Protein AF-A0A924QKC1-F1 (afdb_monomer)

Solvent-accessible surface area (backbone atoms only — not comparable to full-atom values): 11406 Å² total; per-residue (Å²): 112,52,72,45,87,41,96,52,79,67,47,74,51,68,36,92,91,35,61,33,43,39,40,49,48,22,41,31,40,40,60,31,36,26,63,25,69,42,59,54,85,70,61,77,75,64,56,61,75,56,59,64,67,58,41,51,46,31,37,37,25,34,34,21,67,66,27,58,78,73,46,33,54,70,77,45,49,61,44,62,57,99,84,44,61,44,74,49,61,94,46,68,68,47,54,73,57,37,54,79,70,39,49,47,31,34,39,37,25,43,78,49,68,71,58,42,53,54,61,67,66,62,49,64,52,20,27,34,36,43,32,32,24,33,21,26,39,33,34,63,67,86,46,84,42,78,44,70,43,36,89,61,76,79,56,75,67,98,67,42,32,37,17,30,45,51,78,46,78,44,76,79,40,74,42,82,58,63,68,56,54,51,49,51,52,51,51,52,51,52,51,49,53,52,52,48,60,73,71,49,81,84,75,79,83,128

Foldseek 3Di:
DDKAFDDDQWDWDDAPNFIKIKAFTIWDKDWFFFAEKDAPVPDPDPVCVVAVDRFQGIKTKGFDDQCVVVVLCVQKHWYDDPQDIDIDHPDPVSVVSDDPLRIAIEREGERDVVVSVVSNPADHGFTKMWTATQIWMWTPPRHTDTDHADPDSPDDDDRRHGYGHTPDMDRPDHHDCVVVVVVVVVVVVVVVVVVCVVVDDDPDDD

Structure (mmCIF, N/CA/C/O backbone):
data_AF-A0A924QKC1-F1
#
_entry.id   AF-A0A924QKC1-F1
#
loop_
_atom_site.group_PDB
_atom_site.id
_atom_site.type_symbol
_atom_site.label_atom_id
_atom_site.label_alt_id
_atom_site.label_comp_id
_atom_site.label_asym_id
_atom_site.label_entity_id
_atom_site.label_seq_id
_atom_site.pdbx_PDB_ins_code
_atom_site.Cartn_x
_atom_site.Cartn_y
_atom_site.Cartn_z
_atom_site.occupancy
_atom_site.B_iso_or_equiv
_atom_site.auth_seq_id
_atom_site.auth_comp_id
_atom_site.auth_asym_id
_atom_site.auth_atom_id
_atom_site.pdbx_PDB_model_num
ATOM 1 N N . PRO A 1 1 ? -7.595 7.674 -5.909 1.00 86.88 1 PRO A N 1
ATOM 2 C CA . PRO A 1 1 ? -8.188 7.081 -4.690 1.00 86.88 1 PRO A CA 1
ATOM 3 C C . PRO A 1 1 ? -9.407 7.903 -4.291 1.00 86.88 1 PRO A C 1
ATOM 5 O O . PRO A 1 1 ? -9.361 9.128 -4.391 1.00 86.88 1 PRO A O 1
ATOM 8 N N . VAL A 1 2 ? -10.483 7.236 -3.898 1.00 90.25 2 VAL A N 1
ATOM 9 C CA . VAL A 1 2 ? -11.698 7.865 -3.387 1.00 90.25 2 VAL A CA 1
ATOM 10 C C . VAL A 1 2 ? -11.682 7.733 -1.872 1.00 90.25 2 VAL A C 1
ATOM 12 O O . VAL A 1 2 ? -11.474 6.643 -1.343 1.00 90.25 2 VAL A O 1
ATOM 15 N N . GLN A 1 3 ? -11.884 8.852 -1.185 1.00 90.94 3 GLN A N 1
ATOM 16 C CA . GLN A 1 3 ? -11.935 8.910 0.267 1.00 90.94 3 GLN A CA 1
ATOM 17 C C . GLN A 1 3 ? -13.150 9.731 0.680 1.00 90.94 3 GLN A C 1
ATOM 19 O O . GLN A 1 3 ? -13.315 10.860 0.219 1.00 90.94 3 GLN A O 1
ATOM 24 N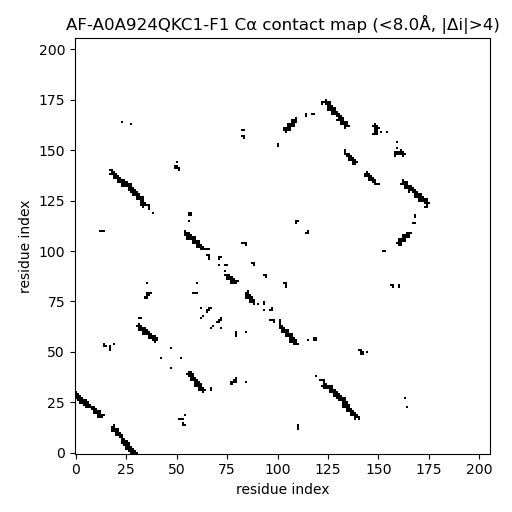 N . GLN A 1 4 ? -14.001 9.172 1.536 1.00 92.75 4 GLN A N 1
ATOM 25 C CA . GLN A 1 4 ? -15.186 9.867 2.045 1.00 92.75 4 GLN A CA 1
ATOM 26 C C . GLN A 1 4 ? -15.253 9.733 3.565 1.00 92.75 4 GLN A C 1
ATOM 28 O O . GLN A 1 4 ? -15.027 8.622 4.059 1.00 92.75 4 GLN A O 1
ATOM 33 N N . PRO A 1 5 ? -15.553 10.819 4.305 1.00 93.06 5 PRO A N 1
ATOM 34 C CA . PRO A 1 5 ? -15.696 10.767 5.755 1.00 93.06 5 PRO A CA 1
ATOM 35 C C . PRO A 1 5 ? -16.642 9.651 6.178 1.00 93.06 5 PRO A C 1
ATOM 37 O O . PRO A 1 5 ? -17.694 9.448 5.571 1.00 93.06 5 PRO A O 1
ATOM 40 N N . LEU A 1 6 ? -16.251 8.921 7.214 1.00 90.94 6 LEU A N 1
ATOM 41 C CA . LEU A 1 6 ? -16.988 7.775 7.714 1.00 90.94 6 LEU A CA 1
ATOM 42 C C . LEU A 1 6 ? -17.231 7.947 9.211 1.00 90.94 6 LEU A C 1
ATOM 44 O O . LEU A 1 6 ? -16.302 8.183 9.974 1.00 90.94 6 LEU A O 1
ATOM 48 N N . GLN A 1 7 ? -18.485 7.799 9.634 1.00 87.88 7 GLN A N 1
ATOM 49 C CA . GLN A 1 7 ? -18.856 7.782 11.048 1.00 87.88 7 GLN A CA 1
ATOM 50 C C . GLN A 1 7 ? -19.077 6.339 11.495 1.00 87.88 7 GLN A C 1
ATOM 52 O O . GLN A 1 7 ? -20.205 5.859 11.573 1.00 87.88 7 GLN A O 1
ATOM 57 N N . VAL A 1 8 ? -17.977 5.633 11.746 1.00 91.25 8 VAL A N 1
ATOM 58 C CA . VAL A 1 8 ? -17.988 4.289 12.332 1.00 91.25 8 VAL A CA 1
ATOM 59 C C . VAL A 1 8 ? -17.298 4.372 13.692 1.00 91.25 8 VAL A C 1
ATOM 61 O O . VAL A 1 8 ? -16.208 4.940 13.772 1.00 91.25 8 VAL A O 1
ATOM 64 N N . PRO A 1 9 ? -17.918 3.863 14.772 1.00 93.62 9 PRO A N 1
ATOM 65 C CA . PRO A 1 9 ? -17.290 3.889 16.083 1.00 93.62 9 PRO A CA 1
ATOM 66 C C . PRO A 1 9 ? -16.018 3.028 16.091 1.00 93.62 9 PRO A C 1
ATOM 68 O O . PRO A 1 9 ? -15.952 2.029 15.366 1.00 93.62 9 PRO A O 1
ATOM 71 N N . PRO A 1 10 ? -15.027 3.364 16.936 1.00 96.38 10 PRO A N 1
ATOM 72 C CA . PRO A 1 10 ? -13.886 2.496 17.162 1.00 96.38 10 PRO A CA 1
ATOM 73 C C . PRO A 1 10 ? -14.316 1.080 17.543 1.00 96.38 10 PRO A C 1
ATOM 75 O O . PRO A 1 10 ? -15.271 0.889 18.302 1.00 96.38 10 PRO A O 1
ATOM 78 N N . PHE A 1 11 ? -13.584 0.087 17.053 1.00 96.62 11 PHE A N 1
ATOM 79 C CA . PHE A 1 11 ? -13.839 -1.321 17.346 1.00 96.62 11 PHE A CA 1
ATOM 80 C C . PHE A 1 11 ? -12.545 -2.042 17.715 1.00 96.62 11 PHE A C 1
ATOM 82 O O . PHE A 1 11 ? -11.447 -1.509 17.554 1.00 96.62 11 PHE A O 1
ATOM 89 N N . LYS A 1 12 ? -12.674 -3.255 18.252 1.00 96.19 12 LYS A N 1
ATOM 90 C CA . LYS A 1 12 ? -11.533 -4.089 18.630 1.00 96.19 12 LYS A CA 1
ATOM 91 C C . LYS A 1 12 ? -11.428 -5.308 17.729 1.00 96.19 12 LYS A C 1
ATOM 93 O O . LYS A 1 12 ? -12.447 -5.857 17.320 1.00 96.19 12 LYS A O 1
ATOM 98 N N . THR A 1 13 ? -10.202 -5.736 17.468 1.00 95.31 13 THR A N 1
ATOM 99 C CA . THR A 1 13 ? -9.897 -7.006 16.804 1.00 95.31 13 THR A CA 1
ATOM 100 C C . THR A 1 13 ? -8.673 -7.647 17.450 1.00 95.31 13 THR A C 1
ATOM 102 O O . THR A 1 13 ? -7.946 -6.974 18.179 1.00 95.31 13 THR A O 1
ATOM 105 N N . SER A 1 14 ? -8.455 -8.938 17.213 1.00 93.38 14 SER A N 1
ATOM 106 C CA . SER A 1 14 ? -7.346 -9.688 17.799 1.00 93.38 14 SER A CA 1
ATOM 107 C C . SER A 1 14 ? -6.618 -10.488 16.729 1.00 93.38 14 SER A C 1
ATOM 109 O O . SER A 1 14 ? -7.236 -11.261 15.994 1.00 93.38 14 SER A O 1
ATOM 111 N N . VAL A 1 15 ? -5.301 -10.307 16.632 1.00 90.50 15 VAL A N 1
ATOM 112 C CA . VAL A 1 15 ? -4.446 -11.002 15.660 1.00 90.50 15 VAL A CA 1
ATOM 113 C C . VAL A 1 15 ? -3.166 -11.434 16.358 1.00 90.50 15 VAL A C 1
ATOM 115 O O . VAL A 1 15 ? -2.555 -10.654 17.080 1.00 90.50 15 VAL A O 1
ATOM 118 N N . GLY A 1 16 ? -2.766 -12.697 16.186 1.00 86.44 16 GLY A N 1
ATOM 119 C CA . GLY A 1 16 ? -1.527 -13.209 16.786 1.00 86.44 16 GLY A CA 1
ATOM 120 C C . GLY A 1 16 ? -1.499 -13.168 18.323 1.00 86.44 16 GLY A C 1
ATOM 121 O O . GLY A 1 16 ? -0.422 -13.150 18.908 1.00 86.44 16 GLY A O 1
ATOM 122 N N . GLY A 1 17 ? -2.665 -13.135 18.982 1.00 87.06 17 GLY A N 1
ATOM 123 C CA . GLY A 1 17 ? -2.771 -12.993 20.440 1.00 87.06 17 GLY A CA 1
ATOM 124 C C . GLY A 1 17 ? -2.596 -11.557 20.951 1.00 87.06 17 GLY A C 1
ATOM 125 O O . GLY A 1 17 ? -2.412 -11.360 22.151 1.00 87.06 17 GLY A O 1
ATOM 126 N N . VAL A 1 18 ? -2.637 -10.561 20.062 1.00 89.25 18 VAL A N 1
ATOM 127 C CA . VAL A 1 18 ? -2.608 -9.135 20.400 1.00 89.25 18 VAL A CA 1
ATOM 128 C C . VAL A 1 18 ? -3.961 -8.513 20.096 1.00 89.25 18 VAL A C 1
ATOM 130 O O . VAL A 1 18 ? -4.465 -8.636 18.981 1.00 89.25 18 VAL A O 1
ATOM 133 N N . ASP A 1 19 ? -4.518 -7.810 21.080 1.00 93.19 19 ASP A N 1
ATOM 134 C CA . ASP A 1 19 ? -5.747 -7.042 20.916 1.00 93.19 19 ASP A CA 1
ATOM 135 C C . ASP A 1 19 ? -5.439 -5.621 20.440 1.00 93.19 19 ASP A C 1
ATOM 137 O O . ASP A 1 19 ? -4.703 -4.865 21.083 1.00 93.19 19 ASP A O 1
ATOM 141 N N . TYR A 1 20 ? -6.062 -5.245 19.331 1.00 94.44 20 TYR A N 1
ATOM 142 C CA . TYR A 1 20 ? -5.944 -3.940 18.703 1.00 94.44 20 TYR A CA 1
ATOM 143 C C . TYR A 1 20 ? -7.247 -3.163 18.852 1.00 94.44 20 TYR A C 1
ATOM 145 O O . TYR A 1 20 ? -8.340 -3.721 18.767 1.00 94.44 20 TYR A O 1
ATOM 153 N N . THR A 1 21 ? -7.134 -1.850 19.032 1.00 96.44 21 THR A N 1
ATOM 154 C CA . THR A 1 21 ? -8.249 -0.913 18.843 1.00 96.44 21 THR A CA 1
ATOM 155 C C . THR A 1 21 ? -8.065 -0.208 17.510 1.00 96.44 21 THR A C 1
ATOM 157 O O . THR A 1 21 ? -7.016 0.394 17.289 1.00 96.44 21 THR A O 1
ATOM 160 N N . ILE A 1 22 ? -9.079 -0.282 16.653 1.00 96.50 22 ILE A N 1
ATOM 161 C CA . ILE A 1 22 ? -9.134 0.356 15.338 1.00 96.50 22 ILE A CA 1
ATOM 162 C C . ILE A 1 22 ? -10.035 1.581 15.432 1.00 96.50 22 ILE A C 1
ATOM 164 O O . ILE A 1 22 ? -11.140 1.499 15.969 1.00 96.50 22 ILE A O 1
ATOM 168 N N . GLU A 1 23 ? -9.580 2.701 14.884 1.00 96.56 23 GLU A N 1
ATOM 169 C CA . GLU A 1 23 ? -10.304 3.970 14.833 1.00 96.56 23 GLU A CA 1
ATOM 170 C C . GLU A 1 23 ? -10.462 4.411 13.370 1.00 96.56 23 GLU A C 1
ATOM 172 O O . GLU A 1 23 ? -9.598 5.115 12.833 1.00 96.56 23 GLU A O 1
ATOM 177 N N . PRO A 1 24 ? -11.536 3.970 12.688 1.00 96.62 24 PRO A N 1
ATOM 178 C CA . PRO A 1 24 ? -11.814 4.375 11.317 1.00 96.62 24 PRO A CA 1
ATOM 179 C C . PRO A 1 24 ? -12.143 5.864 11.217 1.00 96.62 24 PRO A C 1
ATOM 181 O O . PRO A 1 24 ? -12.808 6.427 12.082 1.00 96.62 24 PRO A O 1
ATOM 184 N N . SER A 1 25 ? -11.733 6.487 10.115 1.00 95.12 25 SER A N 1
ATOM 185 C CA . SER A 1 25 ? -12.012 7.901 9.832 1.00 95.12 25 SER A CA 1
ATOM 186 C C . SER A 1 25 ? -12.702 8.122 8.486 1.00 95.12 25 SER A C 1
ATOM 188 O O . SER A 1 25 ? -13.541 9.011 8.352 1.00 95.12 25 SER A O 1
ATOM 190 N N . HIS A 1 26 ? -12.357 7.324 7.473 1.00 95.62 26 HIS A N 1
ATOM 191 C CA . HIS A 1 26 ? -12.872 7.475 6.116 1.00 95.62 26 HIS A CA 1
ATOM 192 C C . HIS A 1 26 ? -13.062 6.115 5.461 1.00 95.62 26 HIS A C 1
ATOM 194 O O . HIS A 1 26 ? -12.270 5.202 5.687 1.00 95.62 26 HIS A O 1
ATOM 200 N N . SER A 1 27 ? -14.064 5.999 4.593 1.00 95.88 27 SER A N 1
ATOM 201 C CA . SER A 1 27 ? -14.064 4.943 3.584 1.00 95.88 27 SER A CA 1
ATOM 202 C C . SER A 1 27 ? -12.947 5.221 2.584 1.00 95.88 27 SER A C 1
ATOM 204 O O . SER A 1 27 ? -12.637 6.383 2.302 1.00 95.88 27 SER A O 1
ATOM 206 N N . TYR A 1 28 ? -12.322 4.160 2.087 1.00 95.69 28 TYR A N 1
ATOM 207 C CA . TYR A 1 28 ? -11.170 4.265 1.211 1.00 95.69 28 TYR A CA 1
ATOM 208 C C . TYR A 1 28 ? -11.235 3.257 0.078 1.00 95.69 28 TYR A C 1
ATOM 210 O O . TYR A 1 28 ? -11.479 2.071 0.305 1.00 95.69 28 TYR A O 1
ATOM 218 N N . ASP A 1 29 ? -10.979 3.740 -1.132 1.00 95.94 29 ASP A N 1
ATOM 219 C CA . ASP A 1 29 ? -10.897 2.914 -2.325 1.00 95.94 29 ASP A CA 1
ATOM 220 C C . ASP A 1 29 ? -9.764 3.408 -3.236 1.00 95.94 29 ASP A C 1
ATOM 222 O O . ASP A 1 29 ? -9.773 4.547 -3.720 1.00 95.94 29 ASP A O 1
ATOM 226 N N . ILE A 1 30 ? -8.748 2.571 -3.441 1.00 95.12 30 ILE A N 1
ATOM 227 C CA . ILE A 1 30 ? -7.589 2.882 -4.281 1.00 95.12 30 ILE A CA 1
ATOM 228 C C . ILE A 1 30 ? -7.419 1.830 -5.368 1.00 95.12 30 ILE A C 1
ATOM 230 O O . ILE A 1 30 ? -7.384 0.634 -5.097 1.00 95.12 30 ILE A O 1
ATOM 234 N N . HIS A 1 31 ? -7.288 2.295 -6.611 1.00 95.75 31 HIS A N 1
ATOM 235 C CA . HIS A 1 31 ? -6.949 1.472 -7.765 1.00 95.75 31 HIS A CA 1
ATOM 236 C C . HIS A 1 31 ? -5.616 1.964 -8.315 1.00 95.75 31 HIS A C 1
ATOM 238 O O . HIS A 1 31 ? -5.443 3.172 -8.497 1.00 95.75 31 HIS A O 1
ATOM 244 N N . GLY A 1 32 ? -4.697 1.058 -8.619 1.00 96.69 32 GLY A N 1
ATOM 245 C CA . GLY A 1 32 ? -3.410 1.456 -9.170 1.00 96.69 32 GLY A CA 1
ATOM 246 C C . GLY A 1 32 ? -2.450 0.300 -9.374 1.00 96.69 32 GLY A C 1
ATOM 247 O O . GLY A 1 32 ? -2.799 -0.866 -9.206 1.00 96.69 32 GLY A O 1
ATOM 248 N N . LEU A 1 33 ? -1.230 0.652 -9.757 1.00 97.31 33 LEU A N 1
ATOM 249 C CA . LEU A 1 33 ? -0.130 -0.264 -9.998 1.00 97.31 33 LEU A CA 1
ATOM 250 C C . LEU A 1 33 ? 0.794 -0.302 -8.779 1.00 97.31 33 LEU A C 1
ATOM 252 O O . LEU A 1 33 ? 1.256 0.740 -8.312 1.00 97.31 33 LEU A O 1
ATOM 256 N N . VAL A 1 34 ? 1.110 -1.502 -8.299 1.00 96.62 34 VAL A N 1
ATOM 257 C CA . VAL A 1 34 ? 2.110 -1.708 -7.247 1.00 96.62 34 VAL A CA 1
ATOM 258 C C . VAL A 1 34 ? 3.505 -1.487 -7.828 1.00 96.62 34 VAL A C 1
ATOM 260 O O . VAL A 1 34 ? 3.942 -2.240 -8.698 1.00 96.62 34 VAL A O 1
ATOM 263 N N . VAL A 1 35 ? 4.234 -0.491 -7.327 1.00 95.31 35 VAL A N 1
ATOM 264 C CA . VAL A 1 35 ? 5.601 -0.164 -7.789 1.00 95.31 35 VAL A CA 1
ATOM 265 C C . VAL A 1 35 ? 6.686 -0.537 -6.786 1.00 95.31 35 VAL A C 1
ATOM 267 O O . VAL A 1 35 ? 7.838 -0.739 -7.156 1.00 95.31 35 VAL A O 1
ATOM 270 N N . SER A 1 36 ? 6.319 -0.692 -5.518 1.00 93.62 36 SER A N 1
ATOM 271 C CA . SER A 1 36 ? 7.185 -1.241 -4.480 1.00 93.62 36 SER A CA 1
ATOM 272 C C . SER A 1 36 ? 6.340 -1.956 -3.439 1.00 93.62 36 SER A C 1
ATOM 274 O O . SER A 1 36 ? 5.165 -1.632 -3.248 1.00 93.62 36 SER A O 1
ATOM 276 N N . LYS A 1 37 ? 6.932 -2.949 -2.785 1.00 91.25 37 LYS A N 1
ATOM 277 C CA . LYS A 1 37 ? 6.274 -3.726 -1.742 1.00 91.25 37 LYS A CA 1
ATOM 278 C C . LYS A 1 37 ? 7.285 -4.130 -0.689 1.00 91.25 37 LYS A C 1
ATOM 280 O O . LYS A 1 37 ? 8.366 -4.619 -1.018 1.00 91.25 37 LYS A O 1
ATOM 285 N N . HIS A 1 38 ? 6.870 -4.014 0.561 1.00 84.56 38 HIS A N 1
ATOM 286 C CA . HIS A 1 38 ? 7.598 -4.520 1.706 1.00 84.56 38 HIS A CA 1
ATOM 287 C C . HIS A 1 38 ? 6.678 -5.416 2.537 1.00 84.56 38 HIS A C 1
ATOM 289 O O . HIS A 1 38 ? 5.546 -5.048 2.854 1.00 84.56 38 HIS A O 1
ATOM 295 N N . ASN A 1 39 ? 7.139 -6.623 2.860 1.00 72.38 39 ASN A N 1
ATOM 296 C CA . ASN A 1 39 ? 6.393 -7.508 3.751 1.00 72.38 39 ASN A CA 1
ATOM 297 C C . ASN A 1 39 ? 6.729 -7.122 5.192 1.00 72.38 39 ASN A C 1
ATOM 299 O O . ASN A 1 39 ? 7.909 -7.131 5.551 1.00 72.38 39 ASN A O 1
ATOM 303 N N . ALA A 1 40 ? 5.714 -6.859 6.017 1.00 61.47 40 ALA A N 1
ATOM 304 C CA . ALA A 1 40 ? 5.923 -6.500 7.420 1.00 61.47 40 ALA A CA 1
ATOM 305 C C . ALA A 1 40 ? 6.716 -7.593 8.163 1.00 61.47 40 ALA A C 1
ATOM 307 O O . ALA A 1 40 ? 7.639 -7.292 8.911 1.00 61.47 40 ALA A O 1
ATOM 308 N N . ASP A 1 41 ? 6.472 -8.866 7.832 1.00 54.66 41 ASP A N 1
ATOM 309 C CA . ASP A 1 41 ? 7.140 -10.028 8.433 1.00 54.66 41 ASP A CA 1
AT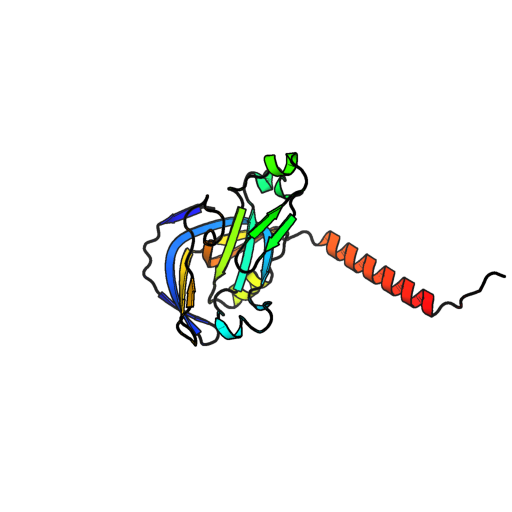OM 310 C C . ASP A 1 41 ? 8.671 -10.087 8.189 1.00 54.66 41 ASP A C 1
ATOM 312 O O . ASP A 1 41 ? 9.367 -10.824 8.881 1.00 54.66 41 ASP A O 1
ATOM 316 N N . THR A 1 42 ? 9.231 -9.333 7.230 1.00 49.00 42 THR A N 1
ATOM 317 C CA . THR A 1 42 ? 10.651 -9.460 6.814 1.00 49.00 42 THR A CA 1
ATOM 318 C C . THR A 1 42 ? 11.653 -8.559 7.547 1.00 49.00 42 THR A C 1
ATOM 320 O O . THR A 1 42 ? 12.836 -8.558 7.205 1.00 49.00 42 THR A O 1
ATOM 323 N N . TRP A 1 43 ? 11.232 -7.820 8.576 1.00 45.19 43 TRP A N 1
ATOM 324 C CA . TRP A 1 43 ? 12.168 -7.059 9.406 1.00 45.19 43 TRP A CA 1
ATOM 325 C C . TRP A 1 43 ? 13.055 -7.984 10.268 1.00 45.19 43 TRP A C 1
ATOM 327 O O . TRP A 1 43 ? 12.580 -8.809 11.032 1.00 45.19 43 TRP A O 1
ATOM 337 N N . TRP A 1 44 ? 14.376 -7.823 10.189 1.00 38.94 44 TRP A N 1
ATOM 338 C CA . TRP A 1 44 ? 15.374 -8.358 11.127 1.00 38.94 44 TRP A CA 1
ATOM 339 C C . TRP A 1 44 ? 15.116 -8.022 12.616 1.00 38.94 44 TRP A C 1
ATOM 341 O O . TRP A 1 44 ? 15.306 -6.888 13.045 1.00 38.94 44 TRP A O 1
ATOM 351 N N . ASP A 1 45 ? 14.749 -9.037 13.401 1.00 41.41 45 ASP A N 1
ATOM 352 C CA . ASP A 1 45 ? 15.022 -9.313 14.824 1.00 41.41 45 ASP A CA 1
ATOM 353 C C . ASP A 1 45 ? 14.911 -8.237 15.935 1.00 41.41 45 ASP A C 1
ATOM 355 O O . ASP A 1 45 ? 14.554 -8.612 17.055 1.00 41.41 45 ASP A O 1
ATOM 359 N N . TRP A 1 46 ? 15.202 -6.946 15.742 1.00 41.59 46 TRP A N 1
ATOM 360 C CA . TRP A 1 46 ? 15.100 -5.957 16.831 1.00 41.59 46 TRP A CA 1
ATOM 361 C C . TRP A 1 46 ? 13.700 -5.338 16.932 1.00 41.59 46 TRP A C 1
ATOM 363 O O . TRP A 1 46 ? 13.217 -5.158 18.047 1.00 41.59 46 TRP A O 1
ATOM 373 N N . VAL A 1 47 ? 13.030 -4.986 15.816 1.00 48.72 47 VAL A N 1
ATOM 374 C CA . VAL A 1 47 ? 11.746 -4.236 15.890 1.00 48.72 47 VAL A CA 1
ATOM 375 C C . VAL A 1 47 ? 10.556 -5.162 16.037 1.00 48.72 47 VAL A C 1
ATOM 377 O O . VAL A 1 47 ? 9.634 -4.827 16.774 1.00 48.72 47 VAL A O 1
ATOM 380 N N . HIS A 1 48 ? 10.625 -6.373 15.482 1.00 46.75 48 HIS A N 1
ATOM 381 C CA . HIS A 1 48 ? 9.618 -7.409 15.738 1.00 46.75 48 HIS A CA 1
ATOM 382 C C . HIS A 1 48 ? 9.478 -7.759 17.222 1.00 46.75 48 HIS A C 1
ATOM 384 O O . HIS A 1 48 ? 8.381 -8.062 17.678 1.00 46.75 48 HIS A O 1
ATOM 390 N N . ARG A 1 49 ? 10.557 -7.641 18.009 1.00 48.81 49 ARG A N 1
ATOM 391 C CA . ARG A 1 49 ? 10.506 -7.794 19.473 1.00 48.81 49 ARG A CA 1
ATOM 392 C C . ARG A 1 49 ? 9.935 -6.576 20.204 1.00 48.81 49 ARG A C 1
ATOM 394 O O . ARG A 1 49 ? 9.514 -6.717 21.346 1.00 48.81 49 ARG A O 1
ATOM 401 N N . ALA A 1 50 ? 9.935 -5.403 19.575 1.00 48.88 50 ALA A N 1
ATOM 402 C CA . ALA A 1 50 ? 9.548 -4.147 20.205 1.00 48.88 50 ALA A CA 1
ATOM 403 C C . ALA A 1 50 ? 8.074 -3.779 19.960 1.00 48.88 50 ALA A C 1
ATOM 405 O O . ALA A 1 50 ? 7.433 -3.276 20.879 1.00 48.88 50 ALA A O 1
ATOM 406 N N . SER A 1 51 ? 7.527 -4.026 18.761 1.00 54.50 51 SER A N 1
ATOM 407 C CA . SER A 1 51 ? 6.148 -3.631 18.432 1.00 54.50 51 SER A CA 1
ATOM 408 C C . SER A 1 51 ? 5.130 -4.767 18.411 1.00 54.50 51 SER A C 1
ATOM 410 O O . SER A 1 51 ? 3.964 -4.465 18.567 1.00 54.50 51 SER A O 1
ATOM 412 N N . ASN A 1 52 ? 5.505 -6.044 18.245 1.00 65.19 52 ASN A N 1
ATOM 413 C CA . ASN A 1 52 ? 4.552 -7.173 18.208 1.00 65.19 52 ASN A CA 1
ATOM 414 C C . ASN A 1 52 ? 3.307 -6.909 17.312 1.00 65.19 52 ASN A C 1
ATOM 416 O O . ASN A 1 52 ? 2.189 -7.292 17.659 1.00 65.19 52 ASN A O 1
ATOM 420 N N . ASP A 1 53 ? 3.486 -6.193 16.192 1.00 73.88 53 ASP A N 1
ATOM 421 C CA . ASP A 1 53 ? 2.396 -5.783 15.298 1.00 73.88 53 ASP A CA 1
ATOM 422 C C . ASP A 1 53 ? 2.117 -6.873 14.256 1.00 73.88 53 ASP A C 1
ATOM 424 O O . ASP A 1 53 ? 2.825 -6.998 13.260 1.00 73.88 53 ASP A O 1
ATOM 428 N N . HIS A 1 54 ? 1.078 -7.669 14.506 1.00 82.62 54 HIS A N 1
ATOM 429 C CA . HIS A 1 54 ? 0.587 -8.726 13.618 1.00 82.62 54 HIS A CA 1
ATOM 430 C C . HIS A 1 54 ? -0.528 -8.249 12.688 1.00 82.62 54 HIS A C 1
ATOM 432 O O . HIS A 1 54 ? -0.964 -9.003 11.815 1.00 82.62 54 HIS A O 1
ATOM 438 N N . LEU A 1 55 ? -1.034 -7.034 12.909 1.00 89.69 55 LEU A N 1
ATOM 439 C CA . LEU A 1 55 ? -2.192 -6.511 12.203 1.00 89.69 55 LEU A CA 1
ATOM 440 C C . LEU A 1 55 ? -1.793 -5.872 10.868 1.00 89.69 55 LEU A C 1
ATOM 442 O O . LEU A 1 55 ? -2.531 -6.017 9.889 1.00 89.69 55 LEU A O 1
ATOM 446 N N . ASN A 1 56 ? -0.634 -5.204 10.802 1.00 90.50 56 ASN A N 1
ATOM 447 C CA . ASN A 1 56 ? -0.063 -4.750 9.534 1.00 90.50 56 ASN A CA 1
ATOM 448 C C . ASN A 1 56 ? 0.575 -5.920 8.774 1.00 90.50 56 ASN A C 1
ATOM 450 O O . ASN A 1 56 ? 1.581 -6.485 9.193 1.00 90.50 56 ASN A O 1
ATOM 454 N N . VAL A 1 57 ? 0.004 -6.274 7.624 1.00 90.62 57 VAL A N 1
ATOM 455 C CA . VAL A 1 57 ? 0.440 -7.437 6.841 1.00 90.62 57 VAL A CA 1
ATOM 456 C C . VAL A 1 57 ? 1.536 -7.076 5.842 1.00 90.62 57 VAL A C 1
ATOM 458 O O . VAL A 1 57 ? 2.468 -7.851 5.607 1.00 90.62 57 VAL A O 1
ATOM 461 N N . THR A 1 58 ? 1.406 -5.929 5.182 1.00 89.56 58 THR A N 1
ATOM 462 C CA . THR A 1 58 ? 2.331 -5.501 4.132 1.00 89.56 58 THR A CA 1
ATOM 463 C C . THR A 1 58 ? 2.181 -4.014 3.872 1.00 89.56 58 THR A C 1
ATOM 465 O O . THR A 1 58 ? 1.084 -3.465 3.948 1.00 89.56 58 THR A O 1
ATOM 468 N N . ASP A 1 59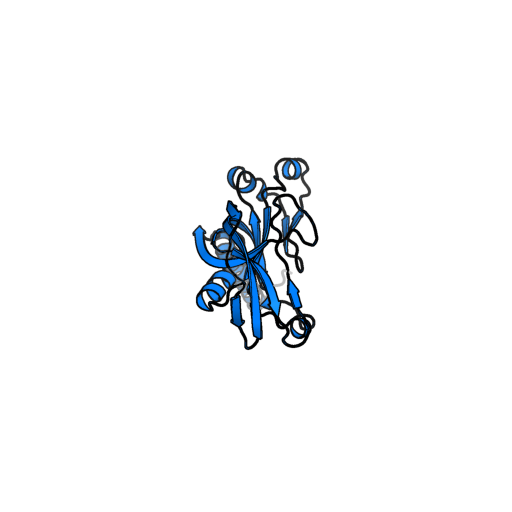 ? 3.283 -3.405 3.458 1.00 91.19 59 ASP A N 1
ATOM 469 C CA . ASP A 1 59 ? 3.310 -2.040 2.966 1.00 91.19 59 ASP A CA 1
ATOM 470 C C . ASP A 1 59 ? 3.435 -2.061 1.441 1.00 91.19 59 ASP A C 1
ATOM 472 O O . ASP A 1 59 ? 4.273 -2.783 0.882 1.00 91.19 59 ASP A O 1
ATOM 476 N N . VAL A 1 60 ? 2.600 -1.280 0.755 1.00 92.88 60 VAL A N 1
ATOM 477 C CA . VAL A 1 60 ? 2.598 -1.190 -0.711 1.00 92.88 60 VAL A CA 1
ATOM 478 C C . VAL A 1 60 ? 2.650 0.257 -1.189 1.00 92.88 60 VAL A C 1
ATOM 480 O O . VAL A 1 60 ? 1.813 1.094 -0.844 1.00 92.88 60 VAL A O 1
ATOM 483 N N . CYS A 1 61 ? 3.622 0.521 -2.059 1.00 93.88 61 CYS A N 1
ATOM 484 C CA . CYS A 1 61 ? 3.680 1.729 -2.864 1.00 93.88 61 CYS A CA 1
ATOM 485 C C . CYS A 1 61 ? 2.796 1.553 -4.093 1.00 93.88 61 CYS A C 1
ATOM 487 O O . CYS A 1 61 ? 3.044 0.653 -4.906 1.00 93.88 61 CYS A O 1
ATOM 489 N N . VAL A 1 62 ? 1.814 2.432 -4.261 1.00 95.38 62 VAL A N 1
ATOM 490 C CA . VAL A 1 62 ? 0.880 2.382 -5.388 1.00 95.38 62 VAL A CA 1
ATOM 491 C C . VAL A 1 62 ? 0.953 3.687 -6.168 1.00 95.38 62 VAL A C 1
ATOM 493 O O . VAL A 1 62 ? 0.899 4.760 -5.577 1.00 95.38 62 VAL A O 1
ATOM 496 N N . VAL A 1 63 ? 1.051 3.590 -7.494 1.00 96.12 63 VAL A N 1
ATOM 497 C CA . VAL A 1 63 ? 0.884 4.721 -8.422 1.00 96.12 63 VAL A CA 1
ATOM 498 C C . VAL A 1 63 ? -0.401 4.547 -9.220 1.00 96.12 63 VAL A C 1
ATOM 500 O O . VAL A 1 63 ? -0.833 3.423 -9.483 1.00 96.12 63 VAL A O 1
ATOM 503 N N . TRP A 1 64 ? -1.028 5.644 -9.624 1.00 96.06 64 TRP A N 1
ATOM 504 C CA . TRP A 1 64 ? -2.282 5.606 -10.383 1.00 96.06 64 TRP A CA 1
ATOM 505 C C . TRP A 1 64 ? -2.376 6.769 -11.373 1.00 96.06 64 TRP A C 1
ATOM 507 O O . TRP A 1 64 ? -1.434 7.539 -11.535 1.00 96.06 64 TRP A O 1
ATOM 517 N N . GLY A 1 65 ? -3.519 6.872 -12.055 1.00 95.25 65 GLY A N 1
ATOM 518 C CA . GLY A 1 65 ? -3.863 8.018 -12.897 1.00 95.25 65 GLY A CA 1
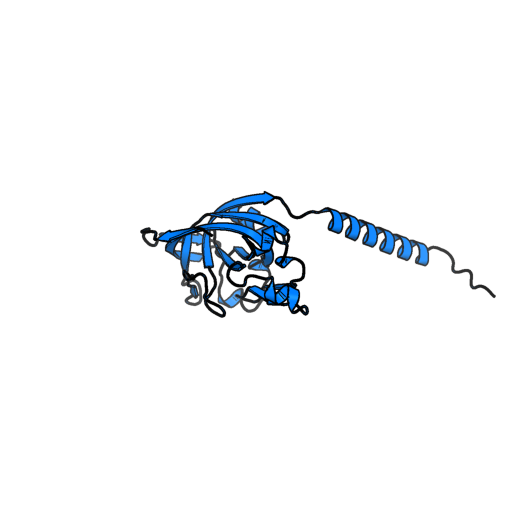ATOM 519 C C . GLY A 1 65 ? -2.875 8.257 -14.040 1.00 95.25 65 GLY A C 1
ATOM 520 O O . GLY A 1 65 ? -2.483 7.314 -14.733 1.00 95.25 65 GLY A O 1
ATOM 521 N N . HIS A 1 66 ? -2.489 9.520 -14.232 1.00 94.62 66 HIS A N 1
ATOM 522 C CA . HIS A 1 66 ? -1.534 9.965 -15.240 1.00 94.62 66 HIS A CA 1
ATOM 523 C C . HIS A 1 66 ? -0.266 9.119 -15.215 1.00 94.62 66 HIS A C 1
ATOM 525 O O . HIS A 1 66 ? 0.081 8.579 -16.260 1.00 94.62 66 HIS A O 1
ATOM 531 N N . ASN A 1 67 ? 0.333 8.900 -14.036 1.00 96.38 67 ASN A N 1
ATOM 532 C CA . ASN A 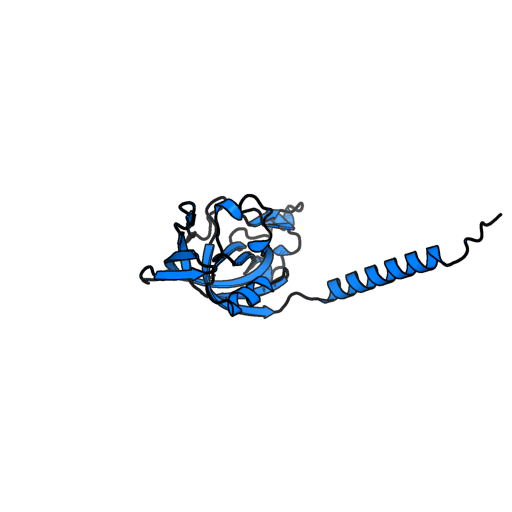1 67 ? 1.572 8.130 -13.907 1.00 96.38 67 ASN A CA 1
ATOM 533 C C . ASN A 1 67 ? 1.485 6.771 -14.604 1.00 96.38 67 ASN A C 1
ATOM 535 O O . ASN A 1 67 ? 2.411 6.399 -15.319 1.00 96.38 67 ASN A O 1
ATOM 539 N N . VAL A 1 68 ? 0.364 6.058 -14.438 1.00 95.19 68 VAL A N 1
ATOM 540 C CA . VAL A 1 68 ? 0.123 4.752 -15.074 1.00 95.19 68 VAL A CA 1
ATOM 541 C C . VAL A 1 68 ? -0.234 4.907 -16.551 1.00 95.19 68 VAL A C 1
ATOM 543 O O . VAL A 1 68 ? 0.343 4.219 -17.387 1.00 95.19 68 VAL A O 1
ATOM 546 N N . THR A 1 69 ? -1.163 5.806 -16.887 1.00 95.56 69 THR A N 1
ATOM 547 C CA . THR A 1 69 ? -1.671 5.949 -18.266 1.00 95.56 69 THR A CA 1
ATOM 548 C C . THR A 1 69 ? -0.636 6.475 -19.262 1.00 95.56 69 THR A C 1
ATOM 550 O O . THR A 1 69 ? -0.682 6.085 -20.425 1.00 95.56 69 THR A O 1
ATOM 553 N N . SER A 1 70 ? 0.301 7.326 -18.830 1.00 94.75 70 SER A N 1
ATOM 554 C CA . SER A 1 70 ? 1.389 7.848 -19.669 1.00 94.75 70 SER A CA 1
ATOM 555 C C . SER A 1 70 ? 2.659 6.998 -19.612 1.00 94.75 70 SER A C 1
ATOM 557 O O . SER A 1 70 ? 3.557 7.182 -20.430 1.00 94.75 70 SER A O 1
ATOM 559 N N . GLY A 1 71 ? 2.754 6.076 -18.648 1.00 94.56 71 GLY A N 1
ATOM 560 C CA . GLY A 1 71 ? 3.978 5.327 -18.380 1.00 94.56 71 GLY A CA 1
ATOM 561 C C . GLY A 1 71 ? 5.066 6.145 -17.675 1.00 94.56 71 GLY A C 1
ATOM 562 O O . GLY A 1 71 ? 6.207 5.691 -17.622 1.00 94.56 71 GLY A O 1
ATOM 563 N N . ALA A 1 72 ? 4.747 7.310 -17.098 1.00 96.00 72 ALA A N 1
ATOM 564 C CA . ALA A 1 72 ? 5.721 8.142 -16.381 1.00 96.00 72 ALA A CA 1
ATOM 565 C C . ALA A 1 72 ? 6.383 7.427 -15.186 1.00 96.00 72 ALA A C 1
ATOM 567 O O . ALA A 1 72 ? 7.477 7.802 -14.779 1.00 96.00 72 ALA A O 1
ATOM 568 N N . TYR A 1 73 ? 5.773 6.362 -14.649 1.00 95.81 73 TYR A N 1
ATOM 569 C CA . TYR A 1 73 ? 6.395 5.534 -13.607 1.00 95.81 73 TYR A CA 1
ATOM 570 C C . TYR A 1 73 ? 7.549 4.649 -14.121 1.00 95.81 73 TYR A C 1
ATOM 572 O O . TYR A 1 73 ? 8.369 4.203 -13.326 1.00 95.81 73 TYR A O 1
ATOM 580 N N . VAL A 1 74 ? 7.618 4.351 -15.422 1.00 94.69 74 VAL A N 1
ATOM 581 C CA . VAL A 1 74 ? 8.575 3.387 -15.999 1.00 94.69 74 VAL A CA 1
ATOM 582 C C . VAL A 1 74 ? 10.047 3.782 -15.789 1.00 94.69 74 VAL A C 1
ATOM 584 O O . VAL A 1 74 ? 10.820 2.922 -15.370 1.00 94.69 74 VAL A O 1
ATOM 587 N N . PRO A 1 75 ? 10.475 5.037 -16.040 1.00 95.94 75 PRO A N 1
ATOM 588 C CA . PRO A 1 75 ? 11.861 5.467 -15.810 1.00 95.94 75 PRO A CA 1
ATOM 589 C C . PRO A 1 75 ? 12.188 5.781 -14.337 1.00 95.94 75 PRO A C 1
ATOM 591 O O . PRO A 1 75 ? 13.250 6.344 -14.050 1.00 95.94 75 PRO A O 1
ATOM 594 N N . MET A 1 76 ? 11.285 5.469 -13.406 1.00 96.06 76 MET A N 1
ATOM 595 C CA . MET A 1 76 ? 11.441 5.769 -11.986 1.00 96.06 76 MET A CA 1
ATOM 596 C C . MET A 1 76 ? 11.949 4.537 -11.232 1.00 96.06 76 MET A C 1
ATOM 598 O O . MET A 1 76 ? 11.509 3.411 -11.461 1.00 96.06 76 MET A O 1
ATOM 602 N N . ALA A 1 77 ? 12.857 4.755 -10.286 1.00 95.06 77 ALA A N 1
ATOM 603 C CA . ALA A 1 77 ? 13.258 3.748 -9.314 1.00 95.06 77 ALA A CA 1
ATOM 604 C C . ALA A 1 77 ? 12.448 3.936 -8.029 1.00 95.06 77 ALA A C 1
ATOM 606 O O . ALA A 1 77 ? 12.407 5.042 -7.494 1.00 95.06 77 ALA A O 1
ATOM 607 N N . PHE A 1 78 ? 11.850 2.858 -7.518 1.00 94.06 78 PHE A N 1
ATOM 608 C CA . PHE A 1 78 ? 11.039 2.865 -6.299 1.00 94.06 78 PHE A CA 1
ATOM 609 C C . PHE A 1 78 ? 11.652 1.973 -5.223 1.00 94.06 78 PHE A C 1
ATOM 611 O O . PHE A 1 78 ? 12.153 0.886 -5.512 1.00 94.06 78 PHE A O 1
ATOM 618 N N . SER A 1 79 ? 11.564 2.396 -3.965 1.00 89.56 79 SER A N 1
ATOM 619 C CA . SER A 1 79 ? 11.968 1.586 -2.815 1.00 89.56 79 SER A CA 1
ATOM 620 C C . SER A 1 79 ? 11.099 1.877 -1.598 1.00 89.56 79 SER A C 1
ATOM 622 O O . SER A 1 79 ? 10.745 3.024 -1.335 1.00 89.56 79 SER A O 1
ATOM 624 N N . SER A 1 80 ? 10.779 0.836 -0.835 1.00 84.25 80 SER A N 1
ATOM 625 C CA . SER A 1 80 ? 10.104 0.969 0.454 1.00 84.25 80 SER A CA 1
ATOM 626 C C . SER A 1 80 ? 11.140 1.084 1.572 1.00 84.25 80 SER A C 1
ATOM 628 O O . SER A 1 80 ? 11.999 0.215 1.718 1.00 84.25 80 SER A O 1
ATOM 630 N N . GLY A 1 81 ? 11.072 2.170 2.341 1.00 72.88 81 GLY A N 1
ATOM 631 C CA . GLY A 1 81 ? 11.754 2.296 3.626 1.00 72.88 81 GLY A CA 1
ATOM 632 C C . GLY A 1 81 ? 10.931 1.677 4.756 1.00 72.88 81 GLY A C 1
ATOM 633 O O . GLY A 1 81 ? 9.925 1.017 4.514 1.00 72.88 81 GLY A O 1
ATOM 634 N N . GLN A 1 82 ? 11.331 1.949 6.000 1.00 64.38 82 GLN A N 1
ATOM 635 C CA . GLN A 1 82 ? 10.621 1.471 7.189 1.00 64.38 82 GLN A CA 1
ATOM 636 C C . GLN A 1 82 ? 9.148 1.903 7.201 1.00 64.38 82 GLN A C 1
ATOM 638 O O . GLN A 1 82 ? 8.296 1.125 7.597 1.00 64.38 82 GLN A O 1
ATOM 643 N N . TRP A 1 83 ? 8.858 3.127 6.748 1.00 66.31 83 TRP A N 1
ATOM 644 C CA . TRP A 1 83 ? 7.506 3.695 6.703 1.00 66.31 83 TRP A CA 1
ATOM 645 C C . TRP A 1 83 ? 7.298 4.625 5.510 1.00 66.31 83 TRP A C 1
ATOM 647 O O . TRP A 1 83 ? 6.436 5.495 5.549 1.00 66.31 83 TRP A O 1
ATOM 657 N N . THR A 1 84 ? 8.137 4.528 4.483 1.00 74.44 84 THR A N 1
ATOM 658 C CA . THR A 1 84 ? 8.128 5.491 3.380 1.00 74.44 84 THR A CA 1
ATOM 659 C C . THR A 1 84 ? 8.129 4.786 2.043 1.00 74.44 84 THR A C 1
ATOM 661 O O . THR A 1 84 ? 8.757 3.742 1.868 1.00 74.44 84 THR A O 1
ATOM 664 N N . CYS A 1 85 ? 7.452 5.403 1.081 1.00 86.62 85 CYS A N 1
ATOM 665 C CA . CYS A 1 85 ? 7.624 5.089 -0.321 1.00 86.62 85 CYS A CA 1
ATOM 666 C C . CYS A 1 85 ? 8.596 6.095 -0.934 1.00 86.62 85 CYS A C 1
ATOM 668 O O . CYS A 1 85 ? 8.245 7.259 -1.120 1.00 86.62 85 CYS A O 1
ATOM 670 N N . ASN A 1 86 ? 9.818 5.662 -1.229 1.00 88.88 86 ASN A N 1
ATOM 671 C CA . ASN A 1 86 ? 10.827 6.506 -1.856 1.00 88.88 86 ASN A CA 1
ATOM 672 C C . ASN A 1 86 ? 10.831 6.264 -3.362 1.00 88.88 86 ASN A C 1
ATOM 674 O O . ASN A 1 86 ? 10.726 5.124 -3.825 1.00 88.88 86 ASN A O 1
ATOM 678 N N . TRP A 1 87 ? 11.009 7.334 -4.123 1.00 92.31 87 TRP A N 1
ATOM 679 C CA . TRP A 1 87 ? 11.110 7.284 -5.571 1.00 92.31 87 TRP A CA 1
ATOM 680 C C . TRP A 1 87 ? 12.153 8.283 -6.061 1.00 92.31 87 TRP A C 1
ATOM 682 O O . TRP A 1 87 ? 12.352 9.333 -5.455 1.00 92.31 87 TRP A O 1
ATOM 692 N N . GLN A 1 88 ? 12.848 7.936 -7.138 1.00 94.25 88 GLN A N 1
ATOM 693 C CA . GLN A 1 88 ? 13.890 8.777 -7.720 1.00 94.25 88 GLN A CA 1
ATOM 694 C C . GLN A 1 88 ? 14.079 8.477 -9.205 1.00 94.25 88 GLN A C 1
ATOM 696 O O . GLN A 1 88 ? 13.747 7.393 -9.687 1.00 94.25 88 GLN A O 1
ATOM 701 N N . THR A 1 89 ? 14.675 9.419 -9.926 1.00 95.56 89 THR A N 1
ATOM 702 C CA . THR A 1 89 ? 15.127 9.224 -11.304 1.00 95.56 89 THR A CA 1
ATOM 703 C C . THR A 1 89 ? 16.341 10.101 -11.583 1.00 95.56 89 THR A C 1
ATOM 705 O O . THR A 1 89 ? 16.531 11.130 -10.939 1.00 95.56 89 THR A O 1
ATOM 708 N N . ALA A 1 90 ? 17.172 9.680 -12.535 1.00 95.06 90 ALA A N 1
ATOM 709 C CA . ALA A 1 90 ? 18.290 10.479 -13.034 1.00 95.06 90 ALA A CA 1
ATOM 710 C C . ALA A 1 90 ? 17.892 11.377 -14.222 1.00 95.06 90 ALA A C 1
ATOM 712 O O . ALA A 1 90 ? 18.688 12.210 -14.649 1.00 95.06 90 ALA A O 1
ATOM 713 N N . SER A 1 91 ? 16.686 11.202 -14.777 1.00 96.19 91 SER A N 1
ATOM 714 C CA . SER A 1 91 ? 16.201 11.966 -15.929 1.00 96.19 91 SER A CA 1
ATOM 715 C C . SER A 1 91 ? 15.310 13.122 -15.481 1.00 96.19 91 SER A C 1
ATOM 717 O O . SER A 1 91 ? 14.281 12.908 -14.841 1.00 96.19 91 SER A O 1
ATOM 719 N N . LEU A 1 92 ? 15.683 14.348 -15.856 1.00 95.00 92 LEU A N 1
ATOM 720 C CA . LEU A 1 92 ? 14.874 15.538 -15.590 1.00 95.00 92 LEU A CA 1
ATOM 721 C C . LEU A 1 92 ? 13.515 15.468 -16.302 1.00 95.00 92 LEU A C 1
ATOM 723 O O . LEU A 1 92 ? 12.500 15.840 -15.721 1.00 95.00 92 LEU A O 1
ATOM 727 N N . ASP A 1 93 ? 13.479 14.930 -17.522 1.00 96.06 93 ASP A N 1
ATOM 728 C CA . ASP A 1 93 ? 12.233 14.762 -18.275 1.00 96.06 93 ASP A CA 1
ATOM 729 C C . ASP A 1 93 ? 11.298 13.767 -17.581 1.00 96.06 93 ASP A C 1
ATOM 731 O O . ASP A 1 93 ? 10.104 14.025 -17.450 1.00 96.06 93 ASP A O 1
ATOM 735 N N . ALA A 1 94 ? 11.848 12.658 -17.073 1.00 94.56 94 ALA A N 1
ATOM 736 C CA . ALA A 1 94 ? 11.083 11.688 -16.294 1.00 94.56 94 ALA A CA 1
ATOM 737 C C . ALA A 1 94 ? 10.553 12.301 -14.993 1.00 94.56 94 ALA A C 1
ATOM 739 O O . ALA A 1 94 ? 9.395 12.089 -14.646 1.00 94.56 94 ALA A O 1
ATOM 740 N N . PHE A 1 95 ? 11.381 13.088 -14.301 1.00 94.75 95 PHE A N 1
ATOM 741 C CA . PHE A 1 95 ? 10.982 13.780 -13.080 1.00 94.75 95 PHE A CA 1
ATOM 742 C C . PHE A 1 95 ? 9.827 14.754 -13.337 1.00 94.75 95 PHE A C 1
ATOM 744 O O . PHE A 1 95 ? 8.849 14.746 -12.600 1.00 94.75 95 PHE A O 1
ATOM 751 N N . ASN A 1 96 ? 9.906 15.543 -14.412 1.00 95.56 96 ASN A N 1
ATOM 752 C CA . ASN A 1 96 ? 8.867 16.506 -14.782 1.00 95.56 96 ASN A CA 1
ATOM 753 C C . ASN A 1 96 ? 7.574 15.836 -15.270 1.00 95.56 96 ASN A C 1
ATOM 755 O O . ASN A 1 96 ? 6.496 16.406 -15.121 1.00 95.56 96 ASN A O 1
ATOM 759 N N . ALA A 1 97 ? 7.675 14.648 -15.870 1.00 95.50 97 ALA A N 1
ATOM 760 C CA . ALA A 1 97 ? 6.520 13.872 -16.314 1.00 95.50 97 ALA A CA 1
ATOM 761 C C . ALA A 1 97 ? 5.818 13.119 -15.169 1.00 95.50 97 ALA A C 1
ATOM 763 O O . ALA A 1 97 ? 4.655 12.741 -15.311 1.00 95.50 97 ALA A O 1
ATOM 764 N N . PHE A 1 98 ? 6.513 12.868 -14.056 1.00 96.31 98 PHE A N 1
ATOM 765 C CA . PHE A 1 98 ? 5.978 12.124 -12.920 1.00 96.31 98 PHE A CA 1
ATOM 766 C C . PHE A 1 98 ? 5.157 13.029 -11.994 1.00 96.31 98 PHE A C 1
ATOM 768 O O . PHE A 1 98 ? 5.660 13.993 -11.420 1.00 96.31 98 PHE A O 1
ATOM 775 N N . ASP A 1 99 ? 3.887 12.685 -11.795 1.00 94.19 99 ASP A N 1
ATOM 776 C CA . ASP A 1 99 ? 3.001 13.398 -10.880 1.00 94.19 99 ASP A CA 1
ATOM 777 C C . ASP A 1 99 ? 3.163 12.852 -9.453 1.00 94.19 99 ASP A C 1
ATOM 779 O O . ASP A 1 99 ? 2.682 11.764 -9.115 1.00 94.19 99 ASP A O 1
ATOM 783 N N . SER A 1 100 ? 3.826 13.628 -8.596 1.00 90.75 100 SER A N 1
ATOM 784 C CA . SER A 1 100 ? 4.066 13.278 -7.192 1.00 90.75 100 SER A CA 1
ATOM 785 C C . SER A 1 100 ? 2.800 13.237 -6.329 1.00 90.75 100 SER A C 1
ATOM 787 O O . SER A 1 100 ? 2.842 12.679 -5.237 1.00 90.75 100 SER A O 1
ATOM 789 N N . SER A 1 101 ? 1.666 13.762 -6.808 1.00 90.25 101 SER A N 1
ATOM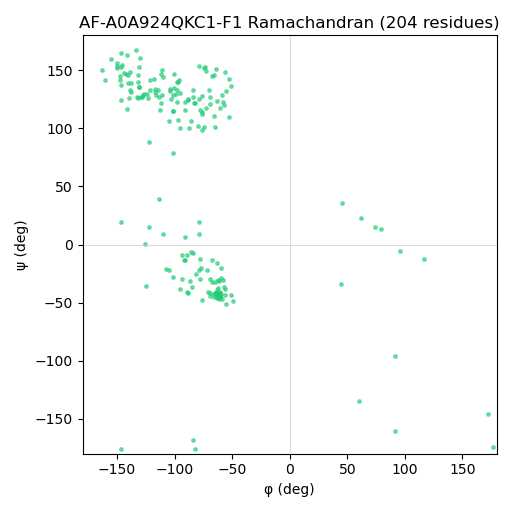 790 C CA . SER A 1 101 ? 0.363 13.636 -6.137 1.00 90.25 101 SER A CA 1
ATOM 791 C C . SER A 1 101 ? -0.364 12.322 -6.461 1.00 90.25 101 SER A C 1
ATOM 793 O O . SER A 1 101 ? -1.403 12.013 -5.870 1.00 90.25 101 SER A O 1
ATOM 795 N N . GLN A 1 102 ? 0.172 11.535 -7.402 1.00 93.12 102 GLN A N 1
ATOM 796 C CA . GLN A 1 102 ? -0.414 10.283 -7.890 1.00 93.12 102 GLN A CA 1
ATOM 797 C C . GLN A 1 102 ? 0.431 9.056 -7.525 1.00 93.12 102 GLN A C 1
ATOM 799 O O . GLN A 1 102 ? 0.590 8.111 -8.310 1.00 93.12 102 GLN A O 1
ATOM 804 N N . ILE A 1 103 ? 0.976 9.095 -6.313 1.00 92.06 103 ILE A N 1
ATOM 805 C CA . ILE A 1 103 ? 1.673 8.008 -5.634 1.00 92.06 103 ILE A CA 1
ATOM 806 C C . ILE A 1 103 ? 1.284 8.015 -4.156 1.00 92.06 103 ILE A C 1
ATOM 808 O O . ILE A 1 103 ? 1.065 9.077 -3.578 1.00 92.06 103 ILE A O 1
ATOM 812 N N . SER A 1 104 ? 1.193 6.842 -3.534 1.00 89.81 104 SER A N 1
ATOM 813 C CA . SER A 1 104 ? 0.988 6.744 -2.092 1.00 89.81 104 SER A CA 1
ATOM 814 C C . SER A 1 104 ? 1.669 5.534 -1.470 1.00 89.81 104 SER A C 1
ATOM 816 O O . SER A 1 104 ? 1.884 4.508 -2.127 1.00 89.81 104 SER A O 1
ATOM 818 N N . ASN A 1 105 ? 2.004 5.671 -0.185 1.00 90.06 105 ASN A N 1
ATOM 819 C CA . ASN A 1 105 ? 2.499 4.587 0.651 1.00 90.06 105 ASN A CA 1
ATOM 820 C C . ASN A 1 105 ? 1.364 4.071 1.536 1.00 90.06 105 ASN A C 1
ATOM 822 O O . ASN A 1 105 ? 0.897 4.790 2.417 1.00 90.06 105 ASN A O 1
ATOM 826 N N . ASN A 1 106 ? 0.950 2.825 1.325 1.00 91.94 106 ASN A N 1
ATOM 827 C CA . ASN A 1 106 ? -0.211 2.257 1.998 1.00 91.94 106 ASN A CA 1
ATOM 828 C C . ASN A 1 106 ? 0.237 1.162 2.969 1.00 91.94 106 ASN A C 1
ATOM 830 O O . ASN A 1 106 ? 0.833 0.169 2.545 1.00 91.94 106 ASN A O 1
ATOM 834 N N . HIS A 1 107 ? -0.093 1.326 4.246 1.00 91.88 107 HIS A N 1
ATOM 835 C CA . HIS A 1 107 ? 0.074 0.321 5.292 1.00 91.88 107 HIS A CA 1
ATOM 836 C C . HIS A 1 107 ? -1.195 -0.510 5.395 1.00 91.88 107 HIS A C 1
ATOM 838 O O . HIS A 1 107 ? -2.269 0.022 5.691 1.00 91.88 107 HIS A O 1
ATOM 844 N N . VAL A 1 108 ? -1.095 -1.802 5.098 1.00 93.38 108 VAL A N 1
ATOM 845 C CA . VAL A 1 108 ? -2.271 -2.620 4.823 1.00 93.38 108 VAL A CA 1
ATOM 846 C C . VAL A 1 108 ? -2.586 -3.535 6.000 1.00 93.38 108 VAL A C 1
ATOM 848 O O . VAL A 1 108 ? -1.913 -4.543 6.230 1.00 93.38 108 VAL A O 1
ATOM 851 N N . LEU A 1 109 ? -3.650 -3.188 6.722 1.00 95.00 109 LEU A N 1
ATOM 852 C CA . LEU A 1 109 ? -4.114 -3.883 7.915 1.00 95.00 109 LEU A CA 1
ATOM 853 C C . LEU A 1 109 ? -5.236 -4.868 7.591 1.00 95.00 109 LEU A C 1
ATOM 855 O O . LEU A 1 109 ? -6.152 -4.552 6.828 1.00 95.00 109 LEU A O 1
ATOM 859 N N . THR A 1 110 ? -5.213 -6.040 8.220 1.00 95.31 110 THR A N 1
ATOM 860 C CA . THR A 1 110 ? -6.344 -6.977 8.187 1.00 95.31 110 THR A CA 1
ATOM 861 C C . THR A 1 110 ? -6.259 -7.976 9.334 1.00 95.31 110 THR A C 1
ATOM 863 O O . THR A 1 110 ? -5.193 -8.508 9.631 1.00 95.31 110 THR A O 1
ATOM 866 N N . ASP A 1 111 ? -7.404 -8.309 9.918 1.00 94.75 111 ASP A N 1
ATOM 867 C CA . ASP A 1 111 ? -7.557 -9.429 10.852 1.00 94.75 111 ASP A CA 1
ATOM 868 C C . ASP A 1 111 ? -7.962 -10.740 10.159 1.00 94.75 111 ASP A C 1
ATOM 870 O O . ASP A 1 111 ? -7.841 -11.822 10.728 1.00 94.75 111 ASP A O 1
ATOM 874 N N . ASN A 1 112 ? -8.388 -10.670 8.896 1.00 95.56 112 ASN A N 1
ATOM 875 C CA . ASN A 1 112 ? -8.761 -11.825 8.094 1.00 95.56 112 ASN A CA 1
ATOM 876 C C . ASN A 1 112 ? -7.520 -12.575 7.548 1.00 95.56 112 ASN A C 1
ATOM 878 O O . ASN A 1 112 ? -6.817 -12.045 6.678 1.00 95.56 112 ASN A O 1
ATOM 882 N N . PRO A 1 113 ? -7.276 -13.843 7.945 1.00 92.06 113 PRO A N 1
ATOM 883 C CA . PRO A 1 113 ? -6.100 -14.600 7.502 1.00 92.06 113 PRO A CA 1
ATOM 884 C C . PRO A 1 113 ? -6.073 -14.900 5.996 1.00 92.06 113 PRO A C 1
ATOM 886 O O . PRO A 1 113 ? -5.001 -14.964 5.386 1.00 92.06 113 PRO A O 1
ATOM 889 N N . ALA A 1 114 ? -7.240 -15.083 5.371 1.00 94.69 114 ALA A N 1
ATOM 890 C CA . ALA A 1 114 ? -7.333 -15.342 3.936 1.00 94.69 114 ALA A CA 1
ATOM 891 C C . ALA A 1 114 ? -6.947 -14.095 3.129 1.00 94.69 114 ALA A C 1
ATOM 893 O O . ALA A 1 114 ? -6.188 -14.188 2.159 1.00 94.69 114 ALA A O 1
ATOM 894 N N . LEU A 1 115 ? -7.411 -12.924 3.572 1.00 95.44 115 LEU A N 1
ATOM 895 C CA . LEU A 1 115 ? -7.032 -11.645 2.982 1.00 95.44 115 LEU A CA 1
ATOM 896 C C . LEU A 1 115 ? -5.545 -11.356 3.211 1.00 95.44 115 LEU A C 1
ATOM 898 O O . LEU A 1 115 ? -4.848 -11.006 2.260 1.00 95.44 115 LEU A O 1
ATOM 902 N N . ALA A 1 116 ? -5.026 -11.624 4.413 1.00 92.88 116 ALA A N 1
ATOM 903 C CA . ALA A 1 116 ? -3.605 -11.488 4.724 1.00 92.88 116 ALA A CA 1
ATOM 904 C C . ALA A 1 116 ? -2.724 -12.323 3.778 1.00 92.88 116 ALA A C 1
ATOM 906 O O . ALA A 1 116 ? -1.724 -11.840 3.247 1.00 92.88 116 ALA A O 1
ATOM 907 N N . LYS A 1 117 ? -3.114 -13.574 3.496 1.00 92.50 117 LYS A N 1
ATOM 908 C CA . LYS A 1 117 ? -2.412 -14.424 2.522 1.00 92.50 117 LYS A CA 1
ATOM 909 C C . LYS A 1 117 ? -2.427 -13.818 1.113 1.00 92.50 117 LYS A C 1
ATOM 911 O O . LYS A 1 117 ? -1.403 -13.851 0.430 1.00 92.50 117 LYS A O 1
ATOM 916 N N . LYS A 1 118 ? -3.560 -13.252 0.681 1.00 94.81 118 LYS A N 1
ATOM 917 C CA . LYS A 1 118 ? -3.692 -12.597 -0.631 1.00 94.81 118 LYS A CA 1
ATOM 918 C C . LYS A 1 118 ? -2.817 -11.341 -0.717 1.00 94.81 118 LYS A C 1
ATOM 920 O O . LYS A 1 118 ? -2.062 -11.205 -1.676 1.00 94.81 118 LYS A O 1
ATOM 925 N N . LEU A 1 119 ? -2.827 -10.496 0.312 1.00 94.19 119 LEU A N 1
ATOM 926 C CA . LEU A 1 119 ? -1.980 -9.303 0.424 1.00 94.19 119 LEU A CA 1
ATOM 927 C C . LEU A 1 119 ? -0.485 -9.646 0.372 1.00 94.19 119 LEU A C 1
ATOM 929 O O . LEU A 1 119 ? 0.261 -9.074 -0.422 1.00 94.19 119 LEU A O 1
ATOM 933 N N . ARG A 1 120 ? -0.046 -10.660 1.129 1.00 92.00 120 ARG A N 1
ATOM 934 C CA . ARG A 1 120 ? 1.344 -11.153 1.080 1.00 92.00 120 ARG A CA 1
ATOM 935 C C . ARG A 1 120 ? 1.747 -11.648 -0.309 1.00 92.00 120 ARG A C 1
ATOM 937 O O . ARG A 1 120 ? 2.923 -11.561 -0.660 1.00 92.00 120 ARG A O 1
ATOM 944 N N . SER A 1 121 ? 0.797 -12.139 -1.106 1.00 92.69 121 SER A N 1
ATOM 945 C CA . SER A 1 121 ? 1.059 -12.639 -2.460 1.00 92.69 121 SER A CA 1
ATOM 946 C C . SER A 1 121 ? 1.226 -11.549 -3.523 1.00 92.69 121 SER A C 1
ATOM 948 O O . SER A 1 121 ? 1.709 -11.875 -4.610 1.00 92.69 121 SER A 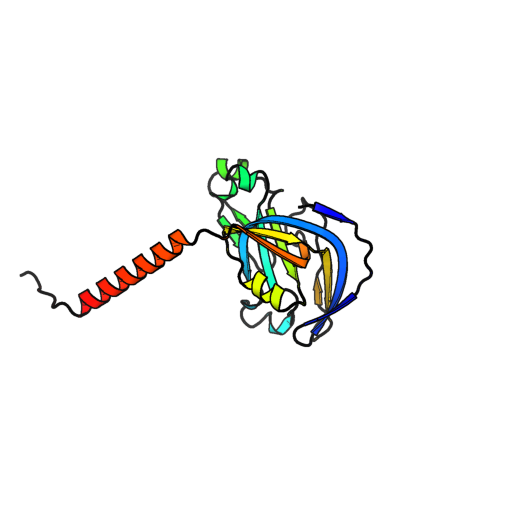O 1
ATOM 950 N N . LEU A 1 122 ? 0.883 -10.291 -3.208 1.00 94.38 122 LEU A N 1
ATOM 951 C CA . LEU A 1 122 ? 1.053 -9.155 -4.115 1.00 94.38 122 LEU A CA 1
ATOM 952 C C . LEU A 1 122 ? 2.504 -9.015 -4.577 1.00 94.38 122 LEU A C 1
ATOM 954 O O . LEU A 1 122 ? 3.458 -9.330 -3.849 1.00 94.38 122 LEU A O 1
ATOM 958 N N . ARG A 1 123 ? 2.660 -8.516 -5.798 1.00 92.56 123 ARG A N 1
ATOM 959 C CA . ARG A 1 123 ? 3.935 -8.345 -6.487 1.00 92.56 123 ARG A CA 1
ATOM 960 C C . ARG A 1 123 ? 4.041 -6.946 -7.066 1.00 92.56 123 ARG A C 1
ATOM 962 O O . ARG A 1 123 ? 3.051 -6.332 -7.449 1.00 92.56 123 ARG A O 1
ATOM 969 N N . ILE A 1 124 ? 5.281 -6.482 -7.193 1.00 93.62 124 ILE A N 1
ATOM 970 C CA . ILE A 1 124 ? 5.587 -5.307 -8.007 1.00 93.62 124 ILE A CA 1
ATOM 971 C C . ILE A 1 124 ? 5.131 -5.594 -9.443 1.00 93.62 124 ILE A C 1
ATOM 973 O O . ILE A 1 124 ? 5.465 -6.639 -10.008 1.00 93.62 124 ILE A O 1
ATOM 977 N N . GLY A 1 125 ? 4.353 -4.672 -10.003 1.00 94.56 125 GLY A N 1
ATOM 978 C CA . GLY A 1 125 ? 3.716 -4.771 -11.312 1.00 94.56 125 GLY A CA 1
ATOM 979 C C . GLY A 1 125 ? 2.267 -5.266 -11.293 1.00 94.56 125 GLY A C 1
ATOM 980 O O . GLY A 1 125 ? 1.644 -5.274 -12.352 1.00 94.56 125 GLY A O 1
ATOM 981 N N . ASP A 1 126 ? 1.717 -5.678 -10.145 1.00 96.62 126 ASP A N 1
ATOM 982 C CA . ASP A 1 126 ? 0.290 -6.001 -10.054 1.00 96.62 126 ASP A CA 1
ATOM 983 C C . ASP A 1 126 ? -0.537 -4.711 -10.158 1.00 96.62 126 ASP A C 1
ATOM 985 O O . ASP A 1 126 ? -0.261 -3.727 -9.469 1.00 96.62 126 ASP A O 1
ATOM 989 N N . GLN A 1 127 ? -1.578 -4.723 -10.989 1.00 96.69 127 GLN A N 1
ATOM 990 C CA . GLN A 1 127 ? -2.649 -3.734 -10.932 1.00 96.69 127 GLN A CA 1
ATOM 991 C C . GLN A 1 127 ? -3.711 -4.231 -9.965 1.00 96.69 127 GLN A C 1
ATOM 993 O O . GLN A 1 127 ? -4.246 -5.335 -10.119 1.00 96.69 127 GLN A O 1
ATOM 998 N N . ILE A 1 128 ? -4.018 -3.414 -8.969 1.00 97.62 128 ILE A N 1
ATOM 999 C CA . ILE A 1 128 ? -4.858 -3.795 -7.844 1.00 97.62 128 ILE A CA 1
ATOM 1000 C C . ILE A 1 128 ? -5.957 -2.774 -7.598 1.00 97.62 128 ILE A C 1
ATOM 1002 O O . ILE A 1 128 ? -5.846 -1.607 -7.977 1.00 97.62 128 ILE A O 1
ATOM 1006 N N . ARG A 1 129 ? -6.987 -3.229 -6.892 1.00 97.56 129 ARG A N 1
ATOM 1007 C CA . ARG A 1 129 ? -7.938 -2.403 -6.162 1.00 97.56 129 ARG A CA 1
ATOM 1008 C C . ARG A 1 129 ? -7.939 -2.833 -4.700 1.00 97.56 129 ARG A C 1
ATOM 1010 O O . ARG A 1 129 ? -8.118 -4.014 -4.409 1.00 97.56 129 ARG A O 1
ATOM 1017 N N . ILE A 1 130 ? -7.735 -1.884 -3.795 1.00 97.38 130 ILE A N 1
ATOM 1018 C CA . ILE A 1 130 ? -7.873 -2.076 -2.350 1.00 97.38 130 ILE A CA 1
ATOM 1019 C C . ILE A 1 130 ? -9.056 -1.234 -1.888 1.00 97.38 130 ILE A C 1
ATOM 1021 O O . ILE A 1 130 ? -9.082 -0.025 -2.125 1.00 97.38 130 ILE A O 1
ATOM 1025 N N . SER A 1 131 ? -9.989 -1.871 -1.189 1.00 97.44 131 SER A N 1
ATOM 1026 C CA . SER A 1 131 ? -11.130 -1.208 -0.561 1.00 97.44 131 SER A CA 1
ATOM 1027 C C . SER A 1 131 ? -11.121 -1.475 0.942 1.00 97.44 131 SER A C 1
ATOM 1029 O O . SER A 1 131 ? -10.786 -2.572 1.400 1.00 97.44 131 SER A O 1
ATOM 1031 N N . GLY A 1 132 ? -11.485 -0.468 1.725 1.00 96.62 132 GLY A N 1
ATOM 1032 C CA . GLY A 1 132 ? -11.456 -0.554 3.177 1.00 96.62 132 GLY A CA 1
ATOM 1033 C C . GLY A 1 132 ? -11.740 0.780 3.842 1.00 96.62 132 GLY A C 1
ATOM 1034 O O . GLY A 1 132 ? -12.535 1.588 3.355 1.00 96.62 132 GLY A O 1
ATOM 1035 N N . GLN A 1 133 ? -11.091 0.999 4.978 1.00 96.44 133 GLN A N 1
ATOM 1036 C CA . GLN A 1 133 ? -11.228 2.214 5.767 1.00 96.44 133 GLN A CA 1
ATOM 1037 C C . GLN A 1 133 ? -9.851 2.764 6.122 1.00 96.44 133 GLN A C 1
ATOM 1039 O O . GLN A 1 133 ? -8.985 2.007 6.553 1.00 96.44 133 GLN A O 1
ATOM 1044 N N . LEU A 1 134 ? -9.658 4.077 5.986 1.00 95.75 134 LEU A N 1
ATOM 1045 C CA . LEU A 1 134 ? -8.509 4.736 6.601 1.00 95.75 134 LEU A CA 1
ATOM 1046 C C . LEU A 1 134 ? -8.705 4.721 8.109 1.00 95.75 134 LEU A C 1
ATOM 1048 O O . LEU A 1 134 ? -9.703 5.263 8.598 1.00 95.75 134 LEU A O 1
ATOM 1052 N N . ALA A 1 135 ? -7.771 4.123 8.837 1.00 95.25 135 ALA A N 1
ATOM 1053 C CA . ALA A 1 135 ? -7.903 3.930 10.270 1.00 95.25 135 ALA A CA 1
ATOM 1054 C C . ALA A 1 135 ? -6.583 4.153 11.004 1.00 95.25 135 ALA A C 1
ATOM 1056 O O . ALA A 1 135 ? -5.526 3.703 10.566 1.00 95.25 135 ALA A O 1
ATOM 1057 N N . ALA A 1 136 ? -6.665 4.809 12.159 1.00 94.56 136 ALA A N 1
ATOM 1058 C CA . ALA A 1 136 ? -5.618 4.701 13.161 1.00 94.56 136 ALA A CA 1
ATOM 1059 C C . ALA A 1 136 ? -5.789 3.380 13.928 1.00 94.56 136 ALA A C 1
ATOM 1061 O O . ALA A 1 136 ? -6.897 2.844 14.026 1.00 94.56 136 ALA A O 1
ATOM 1062 N N . TYR A 1 137 ? -4.706 2.846 14.480 1.00 93.56 137 TYR A N 1
ATOM 1063 C CA . TYR A 1 137 ? -4.761 1.656 15.320 1.00 93.56 137 TYR A CA 1
ATOM 1064 C C . TYR A 1 137 ? -3.721 1.695 16.431 1.00 93.56 137 TYR A C 1
ATOM 1066 O O . TYR A 1 137 ? -2.692 2.369 16.346 1.00 93.56 137 TYR A O 1
ATOM 1074 N N . ARG A 1 138 ? -4.019 0.974 17.507 1.00 93.50 138 ARG A N 1
ATOM 1075 C CA . ARG A 1 138 ? -3.171 0.890 18.697 1.00 93.50 138 ARG A CA 1
ATOM 1076 C C . ARG A 1 138 ? -3.324 -0.442 19.402 1.00 93.50 138 ARG A C 1
ATOM 1078 O O . ARG A 1 138 ? -4.383 -1.063 19.315 1.00 93.50 138 ARG A O 1
ATOM 1085 N N . HIS A 1 139 ? -2.304 -0.825 20.155 1.00 90.31 139 HIS A N 1
ATOM 1086 C CA . HIS A 1 139 ? -2.361 -1.930 21.107 1.00 90.31 139 HIS A CA 1
ATOM 1087 C C . HIS A 1 139 ? -1.463 -1.642 22.309 1.00 90.31 139 HIS A C 1
ATOM 1089 O O . HIS A 1 139 ? -0.606 -0.762 22.265 1.00 90.31 139 HIS A O 1
ATOM 1095 N N . GLN A 1 140 ? -1.663 -2.417 23.374 1.00 86.19 140 GLN A N 1
ATOM 1096 C CA . GLN A 1 140 ? -0.907 -2.301 24.629 1.00 86.19 140 GLN A CA 1
ATOM 1097 C C . GLN A 1 140 ? -0.190 -3.609 25.004 1.00 86.19 140 GLN A C 1
ATOM 1099 O O . GLN A 1 140 ? 0.222 -3.807 26.143 1.00 86.19 140 GLN A O 1
ATOM 1104 N N . SER A 1 141 ? -0.066 -4.548 24.058 1.00 78.44 141 SER A N 1
ATOM 1105 C CA . SER A 1 141 ? 0.681 -5.793 24.272 1.00 78.44 141 SER A CA 1
ATOM 1106 C C . SER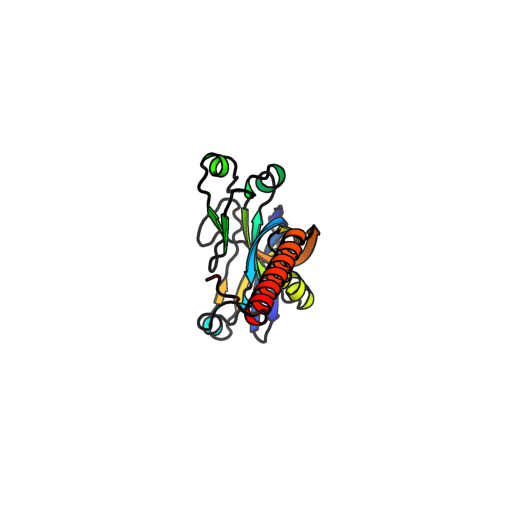 A 1 141 ? 2.192 -5.531 24.256 1.00 78.44 141 SER A C 1
ATOM 1108 O O . SER A 1 141 ? 2.786 -5.369 23.192 1.00 78.44 141 SER A O 1
ATOM 1110 N N . GLY A 1 142 ? 2.803 -5.471 25.442 1.00 76.38 142 GLY A N 1
ATOM 1111 C CA . GLY A 1 142 ? 4.220 -5.152 25.626 1.00 76.38 142 GLY A CA 1
ATOM 1112 C C . GLY A 1 142 ? 4.443 -3.654 25.824 1.00 76.38 142 GLY A C 1
ATOM 1113 O O . GLY A 1 142 ? 4.335 -3.165 26.946 1.00 76.38 142 GLY A O 1
ATOM 1114 N N . MET A 1 143 ? 4.766 -2.936 24.748 1.00 75.81 143 MET A N 1
ATOM 1115 C CA . MET A 1 143 ? 4.859 -1.471 24.755 1.00 75.81 143 MET A CA 1
ATOM 1116 C C . MET A 1 143 ? 3.594 -0.854 24.156 1.00 75.81 143 MET A C 1
ATOM 1118 O O . MET A 1 143 ? 3.005 -1.423 23.236 1.00 75.81 143 MET A O 1
ATOM 1122 N N . ASP A 1 144 ? 3.198 0.318 24.660 1.00 83.62 144 ASP A N 1
ATOM 1123 C CA . ASP A 1 144 ? 2.119 1.100 24.057 1.00 83.62 144 ASP A CA 1
ATOM 1124 C C . ASP A 1 144 ? 2.505 1.469 22.620 1.00 83.62 144 ASP A C 1
ATOM 1126 O O . ASP A 1 144 ? 3.481 2.181 22.369 1.00 83.62 144 ASP A O 1
ATOM 1130 N N . PHE A 1 145 ? 1.721 0.973 21.669 1.00 86.06 145 PHE A N 1
ATOM 1131 C CA . PHE A 1 145 ? 1.891 1.228 20.249 1.00 86.06 145 PHE A CA 1
ATOM 1132 C C . PHE A 1 145 ? 0.702 2.028 19.738 1.00 86.06 145 PHE A C 1
ATOM 1134 O O . PHE A 1 145 ? -0.451 1.675 19.986 1.00 86.06 145 PHE A O 1
ATOM 1141 N N . PHE A 1 146 ? 0.980 3.077 18.971 1.00 88.69 146 PHE A N 1
ATOM 1142 C CA . PHE A 1 146 ? -0.030 3.849 18.264 1.00 88.69 146 PHE A CA 1
ATOM 1143 C C . PHE A 1 146 ? 0.458 4.186 16.864 1.00 88.69 146 PHE A C 1
ATOM 1145 O O . PHE A 1 146 ? 1.604 4.599 16.667 1.00 88.69 146 PHE A O 1
ATOM 1152 N N . ARG A 1 147 ? -0.451 4.078 15.899 1.00 87.00 147 ARG A N 1
ATOM 1153 C CA . ARG A 1 147 ? -0.210 4.459 14.519 1.00 87.00 147 ARG A CA 1
ATOM 1154 C C . ARG A 1 147 ? -1.424 5.160 13.935 1.00 87.00 147 ARG A C 1
ATOM 1156 O O . ARG A 1 147 ? -2.533 4.638 13.963 1.00 87.00 147 ARG A O 1
ATOM 1163 N N . GLY A 1 148 ? -1.189 6.356 13.403 1.00 87.44 148 GLY A N 1
ATOM 1164 C CA . GLY A 1 148 ? -2.203 7.153 12.723 1.00 87.44 148 GLY A CA 1
ATOM 1165 C C . GLY A 1 148 ? -2.412 6.750 11.261 1.00 87.44 148 GLY A C 1
ATOM 1166 O O . GLY A 1 148 ? -1.791 5.820 10.745 1.00 87.44 148 GLY A O 1
ATOM 1167 N N . THR A 1 149 ? -3.267 7.511 10.585 1.00 88.06 149 THR A N 1
ATOM 1168 C CA . THR A 1 149 ? -3.449 7.478 9.131 1.00 88.06 149 THR A CA 1
ATOM 1169 C C . THR A 1 149 ? -3.429 8.905 8.604 1.00 88.06 149 THR A C 1
ATOM 1171 O O . THR A 1 149 ? -4.027 9.789 9.222 1.00 88.06 149 THR A O 1
ATOM 1174 N N . SER A 1 150 ? -2.787 9.137 7.460 1.00 83.56 150 SER A N 1
ATOM 1175 C CA . SER A 1 150 ? -3.019 10.372 6.719 1.00 83.56 150 SER A CA 1
ATOM 1176 C C . SER A 1 150 ? -4.391 10.340 6.050 1.00 83.56 150 SER A C 1
ATOM 1178 O O . SER A 1 150 ? -4.912 9.281 5.697 1.00 83.56 150 SER A O 1
ATOM 1180 N N . THR A 1 151 ? -4.981 11.524 5.918 1.00 78.94 151 THR A N 1
ATOM 1181 C CA . THR A 1 151 ? -6.207 11.805 5.158 1.00 78.94 151 THR A CA 1
ATOM 1182 C C . THR A 1 151 ? -5.986 12.925 4.138 1.00 78.94 151 THR A C 1
ATOM 1184 O O . THR A 1 151 ? -6.918 13.303 3.427 1.00 78.94 151 THR A O 1
ATOM 1187 N N . VAL A 1 152 ? -4.764 13.462 4.073 1.00 78.31 152 VAL A N 1
ATOM 1188 C CA . VAL A 1 152 ? -4.362 14.548 3.181 1.00 78.31 152 VAL A CA 1
ATOM 1189 C C . VAL A 1 152 ? -3.680 13.915 1.976 1.00 78.31 152 VAL A C 1
ATOM 1191 O O . VAL A 1 152 ? -2.861 13.027 2.120 1.00 78.31 152 VAL A O 1
ATOM 1194 N N . ARG A 1 153 ? -4.044 14.331 0.760 1.00 71.81 153 ARG A N 1
ATOM 1195 C CA . ARG A 1 153 ? -3.533 13.703 -0.473 1.00 71.81 153 ARG A CA 1
ATOM 1196 C C . ARG A 1 153 ? -2.142 14.192 -0.879 1.00 71.81 153 ARG A C 1
ATOM 1198 O O . ARG A 1 153 ? -1.453 13.519 -1.634 1.00 71.81 153 ARG A O 1
ATOM 1205 N N . THR A 1 154 ? -1.795 15.405 -0.465 1.00 65.31 154 THR A N 1
ATOM 1206 C CA . THR A 1 154 ? -0.603 16.137 -0.911 1.00 65.31 154 THR A CA 1
ATOM 1207 C C . THR A 1 154 ? 0.449 16.258 0.182 1.00 65.31 154 THR A C 1
ATOM 1209 O O . THR A 1 154 ? 1.376 17.054 0.041 1.00 65.31 154 THR A O 1
ATOM 1212 N N . ASP A 1 155 ? 0.277 15.568 1.309 1.00 66.69 155 ASP A N 1
ATOM 1213 C CA . ASP A 1 155 ? 1.313 15.548 2.325 1.00 66.69 155 ASP A CA 1
ATOM 1214 C C . ASP A 1 155 ? 2.480 14.664 1.872 1.00 66.69 155 ASP A C 1
ATOM 1216 O O . ASP A 1 155 ? 2.365 13.771 1.035 1.00 66.69 155 ASP A O 1
ATOM 1220 N N . THR A 1 156 ? 3.664 14.987 2.376 1.00 63.97 156 THR A N 1
ATOM 1221 C CA . THR A 1 156 ? 4.908 14.310 2.009 1.00 63.97 156 THR A CA 1
ATOM 1222 C C . THR A 1 156 ? 5.754 14.110 3.257 1.00 63.97 156 THR A C 1
ATOM 1224 O O . THR A 1 156 ? 5.738 14.956 4.151 1.00 63.97 156 THR A O 1
ATOM 1227 N N . GLY A 1 157 ? 6.543 13.036 3.303 1.00 60.16 157 GLY A N 1
ATOM 1228 C CA . GLY A 1 157 ? 7.449 12.747 4.419 1.00 60.16 157 GLY A CA 1
ATOM 1229 C C . GLY A 1 157 ? 6.828 11.879 5.519 1.00 60.16 157 GLY A C 1
ATOM 1230 O O . GLY A 1 157 ? 5.854 11.160 5.298 1.00 60.16 157 GLY A O 1
ATOM 1231 N N . ASN A 1 158 ? 7.431 11.906 6.712 1.00 57.69 158 ASN A N 1
ATOM 1232 C CA . ASN A 1 158 ? 7.006 11.084 7.849 1.00 57.69 158 ASN A CA 1
ATOM 1233 C C . ASN A 1 158 ? 5.606 11.503 8.326 1.00 57.69 158 ASN A C 1
ATOM 1235 O O . ASN A 1 158 ? 5.446 12.581 8.891 1.00 57.69 158 ASN A O 1
ATOM 1239 N N . GLY A 1 159 ? 4.610 10.638 8.117 1.00 58.84 159 GLY A N 1
ATOM 1240 C CA . GLY A 1 159 ? 3.209 10.886 8.483 1.00 58.84 159 GLY A CA 1
ATOM 1241 C C . GLY A 1 159 ? 2.243 10.934 7.298 1.00 58.84 159 GLY A C 1
ATOM 1242 O O . GLY A 1 159 ? 1.047 10.798 7.519 1.00 58.84 159 GLY A O 1
ATOM 1243 N N . ALA A 1 160 ? 2.751 11.010 6.063 1.00 65.69 160 ALA A N 1
ATOM 1244 C CA . ALA A 1 160 ? 1.962 11.054 4.825 1.00 65.69 160 ALA A CA 1
ATOM 1245 C C . ALA A 1 160 ? 1.427 9.692 4.346 1.00 65.69 160 ALA A C 1
ATOM 1247 O O . ALA A 1 160 ? 1.154 9.490 3.168 1.00 65.69 160 ALA A O 1
ATOM 1248 N N . CYS A 1 161 ? 1.369 8.701 5.236 1.00 80.81 161 CYS A N 1
ATOM 1249 C CA . CYS A 1 161 ? 1.030 7.332 4.860 1.00 80.81 161 CYS A CA 1
ATOM 1250 C C . CYS A 1 161 ? -0.425 7.029 5.190 1.00 80.81 161 CYS A C 1
ATOM 1252 O O . CYS A 1 161 ? -0.894 7.309 6.300 1.00 80.81 161 CYS A O 1
ATOM 1254 N N . GLU A 1 162 ? -1.130 6.409 4.252 1.00 83.81 162 GLU A N 1
ATOM 1255 C CA . GLU A 1 162 ? -2.452 5.862 4.505 1.00 83.81 162 GLU A CA 1
ATOM 1256 C C . GLU A 1 162 ? -2.333 4.525 5.236 1.00 83.81 162 GLU A C 1
ATOM 1258 O O . GLU A 1 162 ? -1.679 3.593 4.767 1.00 83.81 162 GLU A O 1
ATOM 1263 N N . THR A 1 163 ? -3.006 4.412 6.377 1.00 92.62 163 THR A N 1
ATOM 1264 C CA . THR A 1 163 ? -3.177 3.137 7.071 1.00 92.62 163 THR A CA 1
ATOM 1265 C C . THR A 1 163 ? -4.577 2.629 6.768 1.00 92.62 163 THR A C 1
ATOM 1267 O O . THR A 1 163 ? -5.565 3.265 7.134 1.00 92.62 163 THR A O 1
ATOM 1270 N N . ILE A 1 164 ? -4.672 1.498 6.072 1.00 95.38 164 ILE A N 1
ATOM 1271 C CA . ILE A 1 164 ? -5.933 0.987 5.533 1.00 95.38 164 ILE A CA 1
ATOM 1272 C C . ILE A 1 164 ? -6.307 -0.299 6.258 1.00 95.38 164 ILE A C 1
ATOM 1274 O O . ILE A 1 164 ? -5.631 -1.312 6.105 1.00 95.38 164 ILE A O 1
ATOM 1278 N N . PHE A 1 165 ? -7.424 -0.289 6.981 1.00 96.75 165 PHE A N 1
ATOM 1279 C CA . PHE A 1 165 ? -8.091 -1.512 7.418 1.00 96.75 165 PHE A CA 1
ATOM 1280 C C . PHE A 1 165 ? -8.903 -2.079 6.253 1.00 96.75 165 PHE A C 1
ATOM 1282 O O . PHE A 1 165 ? -9.949 -1.540 5.880 1.00 96.75 165 PHE A O 1
ATOM 1289 N N . VAL A 1 166 ? -8.365 -3.114 5.609 1.00 97.25 166 VAL A N 1
ATOM 1290 C CA . VAL A 1 166 ? -8.863 -3.607 4.321 1.00 97.25 166 VAL A CA 1
ATOM 1291 C C . VAL A 1 166 ? -10.033 -4.554 4.510 1.00 97.25 166 VAL A C 1
ATOM 1293 O O . VAL A 1 166 ? -9.970 -5.506 5.280 1.00 97.25 166 VAL A O 1
ATOM 1296 N N . SER A 1 167 ? -11.083 -4.328 3.726 1.00 96.19 167 SER A N 1
ATOM 1297 C CA . SER A 1 167 ? -12.214 -5.245 3.598 1.00 96.19 167 SER A CA 1
ATOM 1298 C C . SER A 1 167 ? -12.139 -6.082 2.319 1.00 96.19 167 SER A C 1
ATOM 1300 O O . SER A 1 167 ? -12.624 -7.213 2.303 1.00 96.19 167 SER A O 1
ATOM 1302 N N . ALA A 1 168 ? -11.507 -5.565 1.259 1.00 97.44 168 ALA A N 1
ATOM 1303 C CA . ALA A 1 168 ? -11.336 -6.276 -0.002 1.00 97.44 168 ALA A CA 1
ATOM 1304 C C . ALA A 1 168 ? -10.027 -5.921 -0.724 1.00 97.44 168 ALA A C 1
ATOM 1306 O O . ALA A 1 168 ? -9.575 -4.776 -0.732 1.00 97.44 168 ALA A O 1
ATOM 1307 N N . LEU A 1 169 ? -9.455 -6.926 -1.388 1.00 97.75 169 LEU A N 1
ATOM 1308 C CA . LEU A 1 169 ? -8.366 -6.779 -2.350 1.00 97.75 169 LEU A CA 1
ATOM 1309 C C . LEU A 1 169 ? -8.768 -7.492 -3.637 1.00 97.75 169 LEU A C 1
ATOM 1311 O O . LEU A 1 169 ? -8.990 -8.706 -3.606 1.00 97.75 169 LEU A O 1
ATOM 1315 N N . ASP A 1 170 ? -8.699 -6.793 -4.763 1.00 97.75 170 ASP A N 1
ATOM 1316 C CA . ASP A 1 170 ? -8.804 -7.364 -6.102 1.00 97.75 170 ASP A CA 1
ATOM 1317 C C . ASP A 1 170 ? -7.502 -7.154 -6.870 1.00 97.75 170 ASP A C 1
ATOM 1319 O O . ASP A 1 170 ? -6.960 -6.053 -6.915 1.00 97.75 170 ASP A O 1
ATOM 1323 N N . ILE A 1 171 ? -6.994 -8.221 -7.488 1.00 96.75 171 ILE A N 1
ATOM 1324 C CA . ILE A 1 171 ? -5.880 -8.133 -8.436 1.00 96.75 171 ILE A CA 1
ATOM 1325 C C . ILE A 1 171 ? -6.528 -8.061 -9.813 1.00 96.75 171 ILE A C 1
ATOM 1327 O O . ILE A 1 171 ? -6.994 -9.074 -10.331 1.00 96.75 171 ILE A O 1
ATOM 1331 N N . LEU A 1 172 ? -6.609 -6.850 -10.358 1.00 96.06 172 LEU A N 1
ATOM 1332 C CA . LEU A 1 172 ? -7.258 -6.566 -11.637 1.00 96.06 172 LEU A CA 1
ATOM 1333 C C . LEU A 1 172 ? -6.433 -7.130 -12.795 1.00 96.06 172 LEU A C 1
ATOM 1335 O O . LEU A 1 172 ? -6.977 -7.716 -13.727 1.00 96.06 172 LEU A O 1
ATOM 1339 N N . GLN A 1 173 ? -5.110 -6.988 -12.704 1.00 94.38 173 GLN A N 1
ATOM 1340 C CA . GLN A 1 173 ? -4.171 -7.562 -13.656 1.00 94.38 173 GLN A CA 1
ATOM 1341 C C . GLN A 1 173 ? -2.876 -7.956 -12.933 1.00 94.38 173 GLN A C 1
ATOM 1343 O O . GLN A 1 173 ? -2.262 -7.107 -12.288 1.00 94.38 173 GLN A O 1
ATOM 1348 N N . PRO A 1 174 ? -2.428 -9.219 -13.022 1.00 92.81 174 PRO A N 1
ATOM 1349 C CA . PRO A 1 174 ? -1.192 -9.644 -12.380 1.00 92.81 174 PRO A CA 1
ATOM 1350 C C . PRO A 1 174 ? 0.043 -9.126 -13.128 1.00 92.81 174 PRO A C 1
ATOM 1352 O O . PRO A 1 174 ? 0.038 -8.989 -14.355 1.00 92.81 174 PRO A O 1
ATOM 1355 N N . ALA A 1 175 ? 1.136 -8.932 -12.393 1.00 88.81 175 ALA A N 1
ATOM 1356 C CA . ALA A 1 175 ? 2.442 -8.603 -12.936 1.00 88.81 175 ALA A CA 1
ATOM 1357 C C . ALA A 1 175 ? 2.872 -9.649 -13.974 1.00 88.81 175 ALA A C 1
ATOM 1359 O O . ALA A 1 175 ? 2.839 -10.862 -13.722 1.00 88.81 175 ALA A O 1
ATOM 1360 N N . THR A 1 176 ? 3.334 -9.188 -15.137 1.00 83.12 176 THR A N 1
ATOM 1361 C CA . THR A 1 176 ? 3.826 -10.068 -16.201 1.00 83.12 176 THR A CA 1
ATOM 1362 C C . THR A 1 176 ? 4.963 -10.954 -15.696 1.00 83.12 176 THR A C 1
ATOM 1364 O O . THR A 1 176 ? 6.016 -10.469 -15.284 1.00 83.12 176 THR A O 1
ATOM 1367 N N . ALA A 1 177 ? 4.770 -12.273 -15.768 1.00 76.25 177 ALA A N 1
ATOM 1368 C CA . ALA A 1 177 ? 5.743 -13.260 -15.300 1.00 76.25 177 ALA A CA 1
ATOM 1369 C C . ALA A 1 177 ? 6.812 -13.631 -16.349 1.00 76.25 177 ALA A C 1
ATOM 1371 O O . ALA A 1 177 ? 7.760 -14.340 -16.019 1.00 76.25 177 ALA A O 1
ATOM 1372 N N . LEU A 1 178 ? 6.686 -13.151 -17.594 1.00 80.38 178 LEU A N 1
ATOM 1373 C CA . LEU A 1 178 ? 7.540 -13.551 -18.721 1.00 80.38 178 LEU A CA 1
ATOM 1374 C C . LEU A 1 178 ? 9.035 -13.347 -18.441 1.00 80.38 178 LEU A C 1
ATOM 1376 O O . LEU A 1 178 ? 9.816 -14.285 -18.570 1.00 80.38 178 LEU A O 1
ATOM 1380 N N . TRP A 1 179 ? 9.431 -12.151 -18.000 1.00 77.19 179 TRP A N 1
ATOM 1381 C CA . TRP A 1 179 ? 10.836 -11.844 -17.720 1.00 77.19 179 TRP A CA 1
ATOM 1382 C C . TRP A 1 179 ? 11.418 -12.731 -16.613 1.00 77.19 179 TRP A C 1
ATOM 1384 O O . TRP A 1 179 ? 12.590 -13.089 -16.663 1.00 77.19 179 TRP A O 1
ATOM 1394 N N . ARG A 1 180 ? 10.597 -13.151 -15.641 1.00 76.50 180 ARG A N 1
ATOM 1395 C CA . ARG A 1 180 ? 11.025 -14.071 -14.580 1.00 76.50 180 ARG A CA 1
ATOM 1396 C C . ARG A 1 180 ? 11.288 -15.459 -15.131 1.00 76.50 180 ARG A C 1
ATOM 1398 O O . ARG A 1 180 ? 12.296 -16.054 -14.773 1.00 76.50 180 ARG A O 1
ATOM 1405 N N . TYR A 1 181 ? 10.405 -15.974 -15.985 1.00 83.81 181 TYR A N 1
ATOM 1406 C CA . TYR A 1 181 ? 10.640 -17.261 -16.640 1.00 83.81 181 TYR A CA 1
ATOM 1407 C C . TYR A 1 181 ? 11.910 -17.224 -17.490 1.00 83.81 181 TYR A C 1
ATOM 1409 O O . TYR A 1 181 ? 12.711 -18.151 -17.418 1.00 83.81 181 TYR A O 1
ATOM 1417 N N . LEU A 1 182 ? 12.140 -16.123 -18.211 1.00 89.12 182 LEU A N 1
ATOM 1418 C CA . LEU A 1 182 ? 13.374 -15.914 -18.969 1.00 89.12 182 LEU A CA 1
ATOM 1419 C C . LEU A 1 182 ? 14.609 -15.850 -18.059 1.00 89.12 182 LEU A C 1
ATOM 1421 O O . LEU A 1 182 ? 15.613 -16.484 -18.364 1.00 89.12 182 LEU A O 1
ATOM 1425 N N . ALA A 1 183 ? 14.535 -15.155 -16.922 1.00 86.56 183 ALA A N 1
ATOM 1426 C CA . ALA A 1 183 ? 15.630 -15.085 -15.956 1.00 86.56 183 ALA A CA 1
ATOM 1427 C C . ALA A 1 183 ? 15.956 -16.459 -15.344 1.00 86.56 183 ALA A C 1
ATOM 1429 O O . ALA A 1 183 ? 17.125 -16.833 -15.262 1.00 86.56 183 ALA A O 1
ATOM 1430 N N . TRP A 1 184 ? 14.939 -17.243 -14.969 1.00 88.44 184 TRP A N 1
ATOM 1431 C CA . TRP A 1 184 ? 15.126 -18.615 -14.484 1.00 88.44 184 TRP A CA 1
ATOM 1432 C C . TRP A 1 184 ? 15.724 -19.529 -15.552 1.00 88.44 184 TRP A C 1
ATOM 1434 O O . TRP A 1 184 ? 16.637 -20.294 -15.252 1.00 88.44 184 TRP A O 1
ATOM 1444 N N . ALA A 1 185 ? 15.253 -19.425 -16.7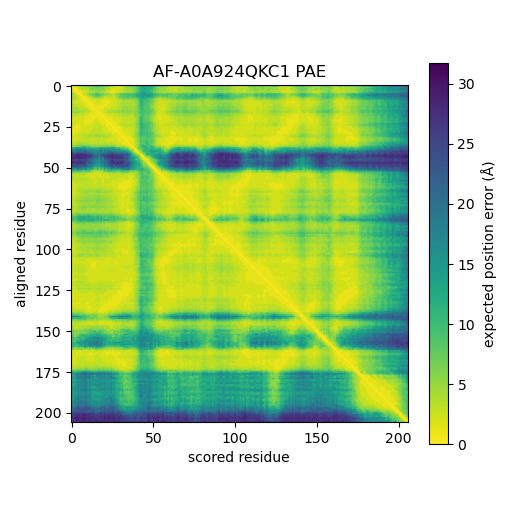97 1.00 92.75 185 ALA A N 1
ATOM 1445 C CA . ALA A 1 185 ? 15.816 -20.173 -17.914 1.00 92.75 185 ALA A CA 1
ATOM 1446 C C . ALA A 1 185 ? 17.290 -19.804 -18.146 1.00 92.75 185 ALA A C 1
ATOM 1448 O O . ALA A 1 185 ? 18.130 -20.693 -18.259 1.00 92.75 185 ALA A O 1
ATOM 1449 N N . ALA A 1 186 ? 17.626 -18.511 -18.135 1.00 93.25 186 ALA A N 1
ATOM 1450 C CA . ALA A 1 186 ? 19.005 -18.044 -18.258 1.00 93.25 186 ALA A CA 1
ATOM 1451 C C . ALA A 1 186 ? 19.891 -18.564 -17.113 1.00 93.25 186 ALA A C 1
ATOM 1453 O O . ALA A 1 186 ? 20.984 -19.067 -17.363 1.00 93.25 186 ALA A O 1
ATOM 1454 N N . GLY A 1 187 ? 19.404 -18.515 -15.868 1.00 93.44 187 GLY A N 1
ATOM 1455 C CA . GLY A 1 187 ? 20.105 -19.072 -14.709 1.00 93.44 187 GLY A CA 1
ATOM 1456 C C . GLY A 1 187 ? 20.337 -20.582 -14.817 1.00 93.44 187 GLY A C 1
ATOM 1457 O O . GLY A 1 187 ? 21.438 -21.055 -14.541 1.00 93.44 187 GLY A O 1
ATOM 1458 N N . ALA A 1 188 ? 19.338 -21.338 -15.282 1.00 95.12 188 ALA A N 1
ATOM 1459 C CA . ALA A 1 188 ? 19.463 -22.777 -15.512 1.00 95.12 188 ALA A CA 1
ATOM 1460 C C . ALA A 1 188 ? 20.494 -23.100 -16.606 1.00 95.12 188 ALA A C 1
ATOM 1462 O O . ALA A 1 188 ? 21.305 -24.010 -16.437 1.00 95.12 188 ALA A O 1
ATOM 1463 N N . VAL A 1 189 ? 20.510 -22.326 -17.697 1.00 96.31 189 VAL A N 1
ATOM 1464 C CA . VAL A 1 189 ? 21.516 -22.453 -18.762 1.00 96.31 189 VAL A CA 1
ATOM 1465 C C . VAL A 1 189 ? 22.917 -22.153 -18.227 1.00 96.31 189 VAL A C 1
ATOM 1467 O O . VAL A 1 189 ? 23.837 -22.923 -18.486 1.00 96.31 189 VAL A O 1
ATOM 1470 N N . LEU A 1 190 ? 23.091 -21.089 -17.435 1.00 96.19 190 LEU A N 1
ATOM 1471 C CA . LEU A 1 190 ? 24.381 -20.760 -16.817 1.00 96.19 190 LEU A CA 1
ATOM 1472 C C . LEU A 1 190 ? 24.877 -21.875 -15.887 1.00 96.19 190 LEU A C 1
ATOM 1474 O O . LEU A 1 190 ? 26.044 -22.259 -15.965 1.00 96.19 190 LEU A O 1
ATOM 1478 N N . ALA A 1 191 ? 23.995 -22.430 -15.051 1.00 95.00 191 ALA A N 1
ATOM 1479 C CA . ALA A 1 191 ? 24.329 -23.545 -14.169 1.00 95.00 191 ALA A CA 1
ATOM 1480 C C . ALA A 1 191 ? 24.727 -24.805 -14.958 1.00 95.00 191 ALA A C 1
ATOM 1482 O O . ALA A 1 191 ? 25.712 -25.460 -14.616 1.00 95.00 191 ALA A O 1
ATOM 1483 N N . LEU A 1 192 ? 24.008 -25.115 -16.043 1.00 95.62 192 LEU A N 1
ATOM 1484 C CA . LEU A 1 192 ? 24.332 -26.234 -16.928 1.00 95.62 192 LEU A CA 1
ATOM 1485 C C . LEU A 1 192 ? 25.693 -26.041 -17.610 1.00 95.62 192 LEU A C 1
ATOM 1487 O O . LEU A 1 192 ? 26.506 -26.962 -17.615 1.00 95.62 192 LEU A O 1
ATOM 1491 N N . CYS A 1 193 ? 25.970 -24.849 -18.145 1.00 94.44 193 CYS A N 1
ATOM 1492 C CA . CYS A 1 193 ? 27.263 -24.522 -18.749 1.00 94.44 193 CYS A CA 1
ATOM 1493 C C . CYS A 1 193 ? 28.415 -24.661 -17.745 1.00 94.44 193 CYS A C 1
ATOM 1495 O O . CYS A 1 193 ? 29.452 -25.228 -18.085 1.00 94.44 193 CYS A O 1
ATOM 1497 N N . ALA A 1 194 ? 28.230 -24.196 -16.505 1.00 92.94 194 ALA A N 1
ATOM 1498 C CA . ALA A 1 194 ? 29.224 -24.346 -15.444 1.00 92.94 194 ALA A CA 1
ATOM 1499 C C . ALA A 1 194 ? 29.474 -25.824 -15.096 1.00 92.94 194 ALA A C 1
ATOM 1501 O O . ALA A 1 194 ? 30.625 -26.247 -15.006 1.00 92.94 194 ALA A O 1
ATOM 1502 N N . ALA A 1 195 ? 28.413 -26.628 -14.969 1.00 93.12 195 ALA A N 1
ATOM 1503 C CA . ALA A 1 195 ? 28.528 -28.062 -14.709 1.00 93.12 195 ALA A CA 1
ATOM 1504 C C . ALA A 1 195 ? 29.254 -28.799 -15.847 1.00 93.12 195 ALA A C 1
ATOM 1506 O O . ALA A 1 195 ? 30.157 -29.593 -15.593 1.00 93.12 195 ALA A O 1
ATOM 1507 N N . LEU A 1 196 ? 28.915 -28.499 -17.105 1.00 92.12 196 LEU A N 1
ATOM 1508 C CA . LEU A 1 196 ? 29.602 -29.063 -18.270 1.00 92.12 196 LEU A CA 1
ATOM 1509 C C . LEU A 1 196 ? 31.076 -28.645 -18.320 1.00 92.12 196 LEU A C 1
ATOM 1511 O O . LEU A 1 196 ? 31.922 -29.478 -18.627 1.00 92.12 196 LEU A O 1
ATOM 1515 N N . GLY A 1 197 ? 31.399 -27.398 -17.970 1.00 86.94 197 GLY A N 1
ATOM 1516 C CA . GLY A 1 197 ? 32.780 -26.915 -17.891 1.00 86.94 197 GLY A CA 1
ATOM 1517 C C . GLY A 1 197 ? 33.638 -27.649 -16.854 1.00 86.94 197 GLY A C 1
ATOM 1518 O O . GLY A 1 197 ? 34.832 -27.806 -17.072 1.00 86.94 197 GLY A O 1
ATOM 1519 N N . LEU A 1 198 ? 33.038 -28.142 -15.764 1.00 87.44 198 LEU A N 1
ATOM 1520 C CA . LEU A 1 198 ? 33.734 -28.941 -14.746 1.00 87.44 198 LEU A CA 1
ATOM 1521 C C . LEU A 1 198 ? 33.955 -30.402 -15.168 1.00 87.44 198 LEU A C 1
ATOM 1523 O O . LEU A 1 198 ? 34.906 -31.033 -14.714 1.00 87.44 198 LEU A O 1
ATOM 1527 N N . VAL A 1 199 ? 33.064 -30.954 -15.997 1.00 86.00 199 VAL A N 1
ATOM 1528 C CA . VAL A 1 199 ? 33.085 -32.374 -16.397 1.00 86.00 199 VAL A CA 1
ATOM 1529 C C . VAL A 1 199 ? 33.854 -32.591 -17.701 1.00 86.00 199 VAL A C 1
ATOM 1531 O O . VAL A 1 199 ? 34.439 -33.655 -17.911 1.00 86.00 199 VAL A O 1
ATOM 1534 N N . LEU A 1 200 ? 33.866 -31.602 -18.595 1.00 83.06 200 LEU A N 1
ATOM 1535 C CA . LEU A 1 200 ? 34.567 -31.707 -19.866 1.00 83.06 200 LEU A CA 1
ATOM 1536 C C . LEU A 1 200 ? 36.082 -31.543 -19.652 1.00 83.06 200 LEU A C 1
ATOM 1538 O O . LEU A 1 200 ? 36.519 -30.559 -19.057 1.00 83.06 200 LEU A O 1
ATOM 1542 N N . PRO A 1 201 ? 36.912 -32.473 -20.155 1.00 75.94 201 PRO A N 1
ATOM 1543 C CA . PRO A 1 201 ? 38.354 -32.395 -19.978 1.00 75.94 201 PRO A CA 1
ATOM 1544 C C . PRO A 1 201 ? 38.911 -31.142 -20.661 1.00 75.94 201 PRO A C 1
ATOM 1546 O O . PRO A 1 201 ? 38.765 -30.957 -21.874 1.00 75.94 201 PRO A O 1
ATOM 1549 N N . HIS A 1 202 ? 39.599 -30.297 -19.891 1.00 73.50 202 HIS A N 1
ATOM 1550 C CA . HIS A 1 202 ? 40.341 -29.165 -20.432 1.00 73.50 202 HIS A CA 1
ATOM 1551 C C . HIS A 1 202 ? 41.489 -29.673 -21.314 1.00 73.50 202 HIS A C 1
ATOM 1553 O O . HIS A 1 202 ? 42.544 -30.077 -20.828 1.00 73.50 202 HIS A O 1
ATOM 1559 N N . ARG A 1 203 ? 41.306 -29.637 -22.638 1.00 68.44 203 ARG A N 1
ATOM 1560 C CA . ARG A 1 203 ? 42.425 -29.740 -23.580 1.00 68.44 203 ARG A CA 1
ATOM 1561 C C . ARG A 1 203 ? 43.153 -28.400 -23.598 1.00 68.44 203 ARG A C 1
ATOM 1563 O O . ARG A 1 203 ? 42.711 -27.473 -24.275 1.00 68.44 203 ARG A O 1
ATOM 1570 N N . ALA A 1 204 ? 44.249 -28.294 -22.850 1.00 63.59 204 ALA A N 1
ATOM 1571 C CA . ALA A 1 204 ? 45.189 -27.195 -23.030 1.00 63.59 204 ALA A CA 1
ATOM 1572 C C . ALA A 1 204 ? 45.681 -27.219 -24.488 1.00 63.59 204 ALA A C 1
ATOM 1574 O O . ALA A 1 204 ? 46.147 -28.250 -24.975 1.00 63.59 204 ALA A O 1
ATOM 1575 N N . ARG A 1 205 ? 45.492 -26.113 -25.214 1.00 67.25 205 ARG A N 1
ATOM 1576 C CA . ARG A 1 205 ? 46.088 -25.937 -26.542 1.00 67.25 205 ARG A CA 1
ATOM 1577 C C . ARG A 1 205 ? 47.568 -25.618 -26.325 1.00 67.25 205 ARG A C 1
ATOM 1579 O O . ARG A 1 205 ? 47.859 -24.573 -25.749 1.00 67.25 205 ARG A O 1
ATOM 1586 N N . ASN A 1 206 ? 48.443 -26.541 -26.729 1.00 54.12 206 ASN A N 1
ATOM 1587 C CA . ASN A 1 206 ? 49.882 -26.298 -26.879 1.00 54.12 206 ASN A CA 1
ATOM 1588 C C . ASN A 1 206 ? 50.152 -25.361 -28.057 1.00 54.12 206 ASN A C 1
ATOM 1590 O O . ASN A 1 206 ? 49.373 -25.433 -29.039 1.00 54.12 206 ASN A O 1
#

Radius of gyration: 21.28 Å; Cα contacts (8 Å, |Δi|>4): 398; chains: 1; bounding box: 69×49×52 Å

Sequence (206 aa):
PVQQPLQVPPFKTSVGGVDYTIEPSHSYDIHGLVVSKHNADTWWDWVHRASNDHLNVTDVCVVWGHNVTSGAYVPMAFSSGQWTCNWQTASLDAFNAFDSSQISNNHVLTDNPALAKKLRSLRIGDQIRISGQLAAYRHQSGMDFFRGTSTVRTDTGNGACETIFVSALDILQPATALWRYLAWAAGAVLALCAALGLVLPHRARN

pLDDT: mean 86.96, std 13.33, range [38.94, 97.75]

Mean predicted aligned error: 7.83 Å

Secondary structure (DSSP, 8-state):
-EEEE-----EEEEETTEEEEEEEEEEEEEEEEEEEEEEGGGS-TTSHHHH---SEEEEEEEE-THHHHS-TTTT-EEEE-SS-EEEE-S-HHHHHHS-TTSEEEEEEE-S-HHHHHHHHH--TT-EEEEEEEEEEEEE-SSS-EEE-----SS--STT--EEEEEEEEEEEEPPP-HHHHHHHHHHHHHHHHHHHHHHS------

Nearest PDB structures (foldseek):
  4dam-assembly2_H  TM=5.222E-01  e=4.643E-03  Streptomyces coelicolor
  4dam-assembly1_C  TM=5.723E-01  e=1.717E-02  Streptomyces coelicolor
  4dam-assembly1_B  TM=4.669E-01  e=1.089E-02  Streptomyces coelicolor
  1sru-assembly1_C  TM=5.292E-01  e=4.777E-02  Escherichia coli
  1sru-assembly1_D  TM=5.578E-01  e=7.969E-02  Escherichia coli